Protein AF-A0A835DCR0-F1 (afdb_monomer_lite)

Organism: Tetracentron sinense (NCBI:txid13715)

Foldseek 3Di:
DPDLLVPQLDAEDADDDAAPDVVVLVVCLVRVLSNQNYAEYHYAYDDDDPHDARPQAQCLSNQNHQYYHYAAAHPADDALNSDHLNHAEYAFHNNQHDLPPPDDPPPDPDSDPRVQVRQQPNPRHAYYHQEANRYAEQEAEQDASGNQRHAEYHYYNRQRHQYYEYDANSHQRHAEYADYQHQNHQEDYPNVVNRPNHNAYHDDCPRYVNHVVVVVVVDDDPCPVRPDDCPQWDFDADPVRDTDTDRNPDDD

Structure (mmCIF, N/CA/C/O backbone):
data_AF-A0A835DCR0-F1
#
_entry.id   AF-A0A835DCR0-F1
#
loop_
_atom_site.group_PDB
_atom_site.id
_atom_site.type_symbol
_atom_site.label_atom_id
_atom_site.label_alt_id
_atom_site.label_comp_id
_atom_site.label_asym_id
_atom_site.label_entity_id
_atom_site.label_seq_id
_atom_site.pdbx_PDB_ins_code
_atom_site.Cartn_x
_atom_site.Cartn_y
_atom_site.Cartn_z
_atom_site.occupancy
_atom_site.B_iso_or_equiv
_atom_site.auth_seq_id
_atom_site.auth_comp_id
_atom_site.auth_asym_id
_atom_site.auth_atom_id
_atom_site.pdbx_PDB_model_num
ATOM 1 N N . MET A 1 1 ? 21.168 -9.286 -20.996 1.00 48.00 1 MET A N 1
ATOM 2 C CA . MET A 1 1 ? 19.763 -9.218 -21.449 1.00 48.00 1 MET A CA 1
ATOM 3 C C . MET A 1 1 ? 19.643 -8.147 -22.523 1.00 48.00 1 MET A C 1
ATOM 5 O O . MET A 1 1 ? 19.718 -6.977 -22.189 1.00 48.00 1 MET A O 1
ATOM 9 N N . GLY A 1 2 ? 19.543 -8.516 -23.800 1.00 49.03 2 GLY A N 1
ATOM 10 C CA . GLY A 1 2 ? 19.281 -7.574 -24.896 1.00 49.03 2 GLY A CA 1
ATOM 11 C C . GLY A 1 2 ? 18.108 -8.108 -25.707 1.00 49.03 2 GLY A C 1
ATOM 12 O O . GLY A 1 2 ? 18.203 -9.222 -26.216 1.00 49.03 2 GLY A O 1
ATOM 13 N N . GLY A 1 3 ? 16.990 -7.382 -25.754 1.00 63.06 3 GLY A N 1
ATOM 14 C CA . GLY A 1 3 ? 15.774 -7.834 -26.439 1.00 63.06 3 GLY A CA 1
ATOM 15 C C . GLY A 1 3 ? 14.457 -7.458 -25.757 1.00 63.06 3 GLY A C 1
ATOM 16 O O . GLY A 1 3 ? 13.445 -7.396 -26.445 1.00 63.06 3 GLY A O 1
ATOM 17 N N . LEU A 1 4 ? 14.449 -7.158 -24.449 1.00 65.44 4 LEU A N 1
ATOM 18 C CA . LEU A 1 4 ? 13.242 -6.673 -23.754 1.00 65.44 4 LEU A CA 1
ATOM 19 C C . LEU A 1 4 ? 12.739 -5.354 -24.356 1.00 65.44 4 LEU A C 1
ATOM 21 O O . LEU A 1 4 ? 11.542 -5.142 -24.490 1.00 65.44 4 LEU A O 1
ATOM 25 N N . ASP A 1 5 ? 13.658 -4.512 -24.815 1.00 67.75 5 ASP A N 1
ATOM 26 C CA . ASP A 1 5 ? 13.390 -3.245 -25.489 1.00 67.75 5 ASP A CA 1
ATOM 27 C C . ASP A 1 5 ? 12.695 -3.378 -26.855 1.00 67.75 5 ASP A C 1
ATOM 29 O O . ASP A 1 5 ? 12.237 -2.379 -27.408 1.00 67.75 5 ASP A O 1
ATOM 33 N N . LYS A 1 6 ? 12.597 -4.597 -27.396 1.00 71.00 6 LYS A N 1
ATOM 34 C CA . LYS A 1 6 ? 11.888 -4.888 -28.650 1.00 71.00 6 LYS A CA 1
ATOM 35 C C . LYS A 1 6 ? 10.446 -5.350 -28.424 1.00 71.00 6 LYS A C 1
ATOM 37 O O . LYS A 1 6 ? 9.692 -5.452 -29.385 1.00 71.00 6 LYS A O 1
ATOM 42 N N . LEU A 1 7 ? 10.054 -5.621 -27.178 1.00 75.94 7 LEU A N 1
ATOM 43 C CA . LEU A 1 7 ? 8.739 -6.160 -26.818 1.00 75.94 7 LEU A CA 1
ATOM 44 C C . LEU A 1 7 ? 7.774 -5.035 -26.406 1.00 75.94 7 LEU A C 1
ATOM 46 O O . LEU A 1 7 ? 7.235 -5.033 -25.305 1.00 75.94 7 LEU A O 1
ATOM 50 N N . MET A 1 8 ? 7.559 -4.056 -27.286 1.00 75.56 8 MET A N 1
ATOM 51 C CA . MET A 1 8 ? 6.784 -2.839 -26.973 1.00 75.56 8 MET A CA 1
ATOM 52 C C . MET A 1 8 ? 5.292 -3.102 -26.695 1.00 75.56 8 MET A C 1
ATOM 54 O O . MET A 1 8 ? 4.644 -2.318 -26.001 1.00 75.56 8 MET A O 1
ATOM 58 N N . ASP A 1 9 ? 4.760 -4.225 -27.184 1.00 82.56 9 ASP A N 1
ATOM 59 C CA . ASP A 1 9 ? 3.379 -4.672 -26.950 1.00 82.56 9 ASP A CA 1
ATOM 60 C C . ASP A 1 9 ? 3.228 -5.535 -25.686 1.00 82.56 9 ASP A C 1
ATOM 62 O O . ASP A 1 9 ? 2.141 -6.049 -25.401 1.00 82.56 9 ASP A O 1
ATOM 66 N N . LEU A 1 10 ? 4.308 -5.727 -24.921 1.00 85.25 10 LEU A N 1
ATOM 67 C CA . LEU A 1 10 ? 4.284 -6.544 -23.716 1.00 85.25 10 LEU A CA 1
ATOM 68 C C . LEU A 1 10 ? 3.374 -5.906 -22.662 1.00 85.25 10 LEU A C 1
ATOM 70 O O . LEU A 1 10 ? 3.604 -4.789 -22.204 1.00 85.25 10 LEU A O 1
ATOM 74 N N . ARG A 1 11 ? 2.342 -6.649 -22.255 1.00 87.44 11 ARG A N 1
ATOM 75 C CA . ARG A 1 11 ? 1.361 -6.208 -21.250 1.00 87.44 11 ARG A CA 1
ATOM 76 C C . ARG A 1 11 ? 1.672 -6.713 -19.853 1.00 87.44 11 ARG A C 1
ATOM 78 O O . ARG A 1 11 ? 1.258 -6.100 -18.877 1.00 87.44 11 ARG A O 1
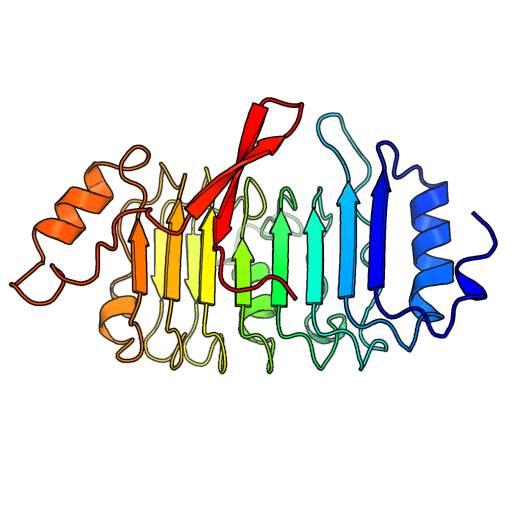ATOM 85 N N . GLN A 1 12 ? 2.378 -7.829 -19.741 1.00 87.44 12 GLN A N 1
ATOM 86 C CA . GLN A 1 12 ? 2.687 -8.442 -18.459 1.00 87.44 12 GLN A CA 1
ATOM 87 C C . GLN A 1 12 ? 4.155 -8.831 -18.437 1.00 87.44 12 GLN A C 1
ATOM 89 O O . GLN A 1 12 ? 4.644 -9.470 -19.367 1.00 87.44 12 GLN A O 1
ATOM 94 N N . LEU A 1 13 ? 4.843 -8.430 -17.377 1.00 84.75 13 LEU A N 1
ATOM 95 C CA . LEU A 1 13 ? 6.245 -8.742 -17.158 1.00 84.75 13 LEU A CA 1
ATOM 96 C C . LEU A 1 13 ? 6.403 -9.216 -15.716 1.00 84.75 13 LEU A C 1
ATOM 98 O O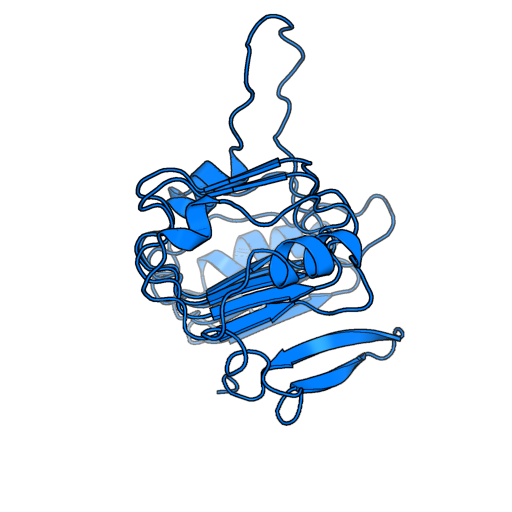 . LEU A 1 13 ? 6.115 -8.461 -14.789 1.00 84.75 13 LEU A O 1
ATOM 102 N N . SER A 1 14 ? 6.845 -10.460 -15.548 1.00 83.25 14 SER A N 1
ATOM 103 C CA . SER A 1 14 ? 7.367 -10.968 -14.280 1.00 83.25 14 SER A CA 1
ATOM 104 C C . SER A 1 14 ? 8.866 -11.138 -14.434 1.00 83.25 14 SER A C 1
ATOM 106 O O . SER A 1 14 ? 9.321 -11.742 -15.410 1.00 83.25 14 SER A O 1
ATOM 108 N N . ILE A 1 15 ? 9.627 -10.559 -13.515 1.00 76.50 15 ILE A N 1
ATOM 109 C CA . ILE A 1 15 ? 11.067 -10.761 -13.430 1.00 76.50 15 ILE A CA 1
ATOM 110 C C . ILE A 1 15 ? 11.345 -11.362 -12.065 1.00 76.50 15 ILE A C 1
ATOM 112 O O . ILE A 1 15 ? 11.311 -10.678 -11.044 1.00 76.50 15 ILE A O 1
ATOM 116 N N . GLU A 1 16 ? 11.623 -12.657 -12.107 1.00 70.31 16 GLU A N 1
ATOM 117 C CA . GLU A 1 16 ? 12.038 -13.482 -10.984 1.00 70.31 16 GLU A CA 1
ATOM 118 C C . GLU A 1 16 ? 13.532 -13.759 -11.163 1.00 70.31 16 GLU A C 1
ATOM 120 O O . GLU A 1 16 ? 13.967 -14.211 -12.227 1.00 70.31 16 GLU A O 1
ATOM 125 N N . GLY A 1 17 ? 14.352 -13.434 -10.166 1.00 58.34 17 GLY A N 1
ATOM 126 C CA . GLY A 1 17 ? 15.795 -13.588 -10.310 1.00 58.34 17 GLY A CA 1
ATOM 127 C C . GLY A 1 17 ? 16.535 -13.664 -8.985 1.00 58.34 17 GLY A C 1
ATOM 128 O O . GLY A 1 17 ? 16.421 -12.783 -8.137 1.00 58.34 17 GLY A O 1
ATOM 129 N N . SER A 1 18 ? 17.358 -14.704 -8.848 1.00 51.00 18 SER A N 1
ATOM 130 C CA . SER A 1 18 ? 18.241 -14.950 -7.700 1.00 51.00 18 SER A CA 1
ATOM 131 C C . SER A 1 18 ? 19.387 -13.943 -7.579 1.00 51.00 18 SER A C 1
ATOM 133 O O . SER A 1 18 ? 19.979 -13.805 -6.514 1.00 51.00 18 SER A O 1
ATOM 135 N N . GLU A 1 19 ? 19.708 -13.234 -8.662 1.00 49.88 19 GLU A N 1
ATOM 136 C CA . GLU A 1 19 ? 20.765 -12.233 -8.708 1.00 49.88 19 GLU A CA 1
ATOM 137 C C . GLU A 1 19 ? 20.274 -11.015 -9.488 1.00 49.88 19 GLU A C 1
ATOM 139 O O . GLU A 1 19 ? 20.445 -10.923 -10.706 1.00 49.88 19 GLU A O 1
ATOM 144 N N . VAL A 1 20 ? 19.729 -10.018 -8.787 1.00 51.66 20 VAL A N 1
ATOM 145 C CA . VAL A 1 20 ? 19.740 -8.646 -9.308 1.00 51.66 20 VAL A CA 1
ATOM 146 C C . VAL A 1 20 ? 21.189 -8.157 -9.226 1.00 51.66 20 VAL A C 1
ATOM 148 O O . VAL A 1 20 ? 21.550 -7.322 -8.399 1.00 51.66 20 VAL A O 1
ATOM 151 N N . SER A 1 21 ? 22.069 -8.737 -10.048 1.00 54.00 21 SER A N 1
ATOM 152 C CA . SER A 1 21 ? 23.412 -8.199 -10.224 1.00 54.00 21 SER A CA 1
ATOM 153 C C . SER A 1 21 ? 23.282 -6.761 -10.734 1.00 54.00 21 SER A C 1
ATOM 155 O O . SER A 1 21 ? 22.264 -6.384 -11.322 1.00 54.00 21 SER A O 1
ATOM 157 N N . THR A 1 22 ? 24.302 -5.929 -10.536 1.00 53.81 22 THR A N 1
ATOM 158 C CA . THR A 1 22 ? 24.333 -4.549 -11.055 1.00 53.81 22 THR A CA 1
ATOM 159 C C . THR A 1 22 ? 23.938 -4.477 -12.542 1.00 53.81 22 THR A C 1
ATOM 161 O O . THR A 1 22 ? 23.284 -3.533 -12.973 1.00 53.81 22 THR A O 1
ATOM 164 N N . ILE A 1 23 ? 24.211 -5.544 -13.301 1.00 54.44 23 ILE A N 1
ATOM 165 C CA . ILE A 1 23 ? 23.842 -5.702 -14.713 1.00 54.44 23 ILE A CA 1
ATOM 166 C C . ILE A 1 23 ? 22.318 -5.782 -14.907 1.00 54.44 23 ILE A C 1
ATOM 168 O O . ILE A 1 23 ? 21.790 -5.201 -15.854 1.00 54.44 23 ILE A O 1
ATOM 172 N N . TYR A 1 24 ? 21.587 -6.470 -14.026 1.00 62.06 24 TYR A N 1
ATOM 173 C CA . TYR A 1 24 ? 20.122 -6.505 -14.066 1.00 62.06 24 TYR A CA 1
ATOM 174 C C . TYR A 1 24 ? 19.518 -5.156 -13.700 1.00 62.06 24 TYR A C 1
ATOM 176 O O . TYR A 1 24 ? 18.552 -4.745 -14.337 1.00 62.06 24 TYR A O 1
ATOM 184 N N . LYS A 1 25 ? 20.107 -4.438 -12.736 1.00 68.06 25 LYS A N 1
ATOM 185 C CA . LYS A 1 25 ? 19.664 -3.082 -12.387 1.00 68.06 25 LYS A CA 1
ATOM 186 C C . LYS A 1 25 ? 19.711 -2.145 -13.586 1.00 68.06 25 LYS A C 1
ATOM 188 O O . LYS A 1 25 ? 18.723 -1.488 -13.900 1.00 68.06 25 LYS A O 1
ATOM 193 N N . GLU A 1 26 ? 20.847 -2.124 -14.273 1.00 68.00 26 GLU A N 1
ATOM 194 C CA . GLU A 1 26 ? 21.043 -1.304 -15.466 1.00 68.00 26 GLU A CA 1
ATOM 195 C C . GLU A 1 26 ? 20.155 -1.774 -16.622 1.00 68.00 26 GLU A C 1
ATOM 197 O O . GLU A 1 26 ? 19.539 -0.958 -17.306 1.00 68.00 26 GLU A O 1
ATOM 202 N N . ALA A 1 27 ? 20.025 -3.087 -16.830 1.00 68.88 27 ALA A N 1
ATOM 203 C CA . ALA A 1 27 ? 19.158 -3.629 -17.873 1.00 68.88 27 ALA A CA 1
ATOM 204 C C . ALA A 1 27 ? 17.679 -3.276 -17.642 1.00 68.88 27 ALA A C 1
ATOM 206 O O . ALA A 1 27 ? 16.992 -2.905 -18.596 1.00 68.88 27 ALA A O 1
ATOM 207 N N . LEU A 1 28 ? 17.203 -3.347 -16.394 1.00 73.62 28 LEU A N 1
ATOM 208 C CA . LEU A 1 28 ? 15.861 -2.927 -15.987 1.00 73.62 28 LEU A CA 1
ATOM 209 C C . LEU A 1 28 ? 15.671 -1.427 -16.209 1.00 73.62 28 LEU A C 1
ATOM 211 O O . LEU A 1 28 ? 14.726 -1.037 -16.893 1.00 73.62 28 LEU A O 1
ATOM 215 N N . ALA A 1 29 ? 16.599 -0.604 -15.715 1.00 74.44 29 ALA A N 1
ATOM 216 C CA . ALA A 1 29 ? 16.566 0.847 -15.885 1.00 74.44 29 ALA A CA 1
ATOM 217 C C . ALA A 1 29 ? 16.539 1.275 -17.359 1.00 74.44 29 ALA A C 1
ATOM 219 O O . ALA A 1 29 ? 15.838 2.219 -17.714 1.00 74.44 29 ALA A O 1
ATOM 220 N N . ASN A 1 30 ? 17.233 0.542 -18.231 1.00 75.62 30 ASN A N 1
ATOM 221 C CA . ASN A 1 30 ? 17.302 0.846 -19.659 1.00 75.62 30 ASN A CA 1
ATOM 222 C C . ASN A 1 30 ? 16.129 0.280 -20.479 1.00 75.62 30 ASN A C 1
ATOM 224 O O . ASN A 1 30 ? 15.812 0.815 -21.547 1.00 75.62 30 ASN A O 1
ATOM 228 N N . SER A 1 31 ? 15.510 -0.815 -20.028 1.00 76.69 31 SER A N 1
ATOM 229 C CA . SER A 1 31 ? 14.466 -1.517 -20.793 1.00 76.69 31 SER A CA 1
ATOM 230 C C . SER A 1 31 ? 13.056 -1.129 -20.358 1.00 76.69 31 SER A C 1
ATOM 232 O O . SER A 1 31 ? 12.198 -0.948 -21.219 1.00 76.69 31 SER A O 1
ATOM 234 N N . LEU A 1 32 ? 12.811 -0.957 -19.052 1.00 79.19 32 LEU A N 1
ATOM 235 C CA . LEU A 1 32 ? 11.483 -0.640 -18.512 1.00 79.19 32 LEU A CA 1
ATOM 236 C C . LEU A 1 32 ? 10.866 0.631 -19.118 1.00 79.19 32 LEU A C 1
ATOM 238 O O . LEU A 1 32 ? 9.695 0.561 -19.494 1.00 79.19 32 LEU A O 1
ATOM 242 N N . PRO A 1 33 ? 11.596 1.753 -19.308 1.00 80.25 33 PRO A N 1
ATOM 243 C CA . PRO A 1 33 ? 11.012 2.967 -19.888 1.00 80.25 33 PRO A CA 1
ATOM 244 C C . PRO A 1 33 ? 10.483 2.795 -21.319 1.00 80.25 33 PRO A C 1
ATOM 246 O O . PRO A 1 33 ? 9.697 3.612 -21.782 1.00 80.25 33 PRO A O 1
ATOM 249 N N . LYS A 1 34 ? 10.906 1.744 -22.033 1.00 82.12 34 LYS A N 1
ATOM 250 C CA . LYS A 1 34 ? 10.490 1.468 -23.418 1.00 82.12 34 LYS A CA 1
ATOM 251 C C . LYS A 1 34 ? 9.226 0.601 -23.502 1.00 82.12 34 LYS A C 1
ATOM 253 O O . LYS A 1 34 ? 8.677 0.420 -24.586 1.00 82.12 34 LYS A O 1
ATOM 258 N N . LEU A 1 35 ? 8.768 0.042 -22.380 1.00 82.88 35 LEU A N 1
ATOM 259 C CA . LEU A 1 35 ? 7.622 -0.868 -22.310 1.00 82.88 35 LEU A CA 1
ATOM 260 C C . LEU A 1 35 ? 6.317 -0.106 -22.039 1.00 82.88 35 LEU A C 1
ATOM 262 O O . LEU A 1 35 ? 5.704 -0.250 -20.985 1.00 82.88 35 LEU A O 1
ATOM 266 N N . TYR A 1 36 ? 5.883 0.720 -22.991 1.00 82.81 36 TYR A N 1
ATOM 267 C CA . TYR A 1 36 ? 4.730 1.619 -22.813 1.00 82.81 36 TYR A CA 1
ATOM 268 C C . TYR A 1 36 ? 3.389 0.894 -22.612 1.00 82.81 36 TYR A C 1
ATOM 270 O O . TYR A 1 36 ? 2.508 1.407 -21.925 1.00 82.81 36 TYR A O 1
ATOM 278 N N . SER A 1 37 ? 3.235 -0.303 -23.186 1.00 86.25 37 SER A N 1
ATOM 279 C CA . SER A 1 37 ? 1.990 -1.087 -23.137 1.00 86.25 37 SER A CA 1
ATOM 280 C C . SER A 1 37 ? 1.826 -1.911 -21.858 1.00 86.25 37 SER A C 1
ATOM 282 O O . SER A 1 37 ? 0.854 -2.663 -21.739 1.00 86.25 37 SER A O 1
ATOM 284 N N . LEU A 1 38 ? 2.767 -1.806 -20.915 1.00 88.56 38 LEU A N 1
ATOM 285 C CA . LEU A 1 38 ? 2.794 -2.649 -19.730 1.00 88.56 38 LEU A CA 1
ATOM 286 C C . LEU A 1 38 ? 1.598 -2.357 -18.820 1.00 88.56 38 LEU A C 1
ATOM 288 O O . LEU A 1 38 ? 1.313 -1.212 -18.484 1.00 88.56 38 LEU A O 1
ATOM 292 N N . GLN A 1 39 ? 0.906 -3.417 -18.421 1.00 91.12 39 GLN A N 1
ATOM 293 C CA . GLN A 1 39 ? -0.309 -3.391 -17.611 1.00 91.12 39 GLN A CA 1
ATOM 294 C C . GLN A 1 39 ? -0.103 -3.999 -16.223 1.00 91.12 39 GLN A C 1
ATOM 296 O O . GLN A 1 39 ? -0.704 -3.540 -15.248 1.00 91.12 39 GLN A O 1
ATOM 301 N N . SER A 1 40 ? 0.768 -5.007 -16.133 1.00 89.38 40 SER A N 1
ATOM 302 C CA . SER A 1 40 ? 1.161 -5.664 -14.890 1.00 89.38 40 SER A CA 1
ATOM 303 C C . SER A 1 40 ? 2.671 -5.870 -14.848 1.00 89.38 40 SER A C 1
ATOM 305 O O . SER A 1 40 ? 3.246 -6.437 -15.779 1.00 89.38 40 SER A O 1
ATOM 307 N N . LEU A 1 41 ? 3.289 -5.464 -13.742 1.00 86.44 41 LEU A N 1
ATOM 308 C CA . LEU A 1 41 ? 4.712 -5.647 -13.474 1.00 86.44 41 LEU A CA 1
ATOM 309 C C . LEU A 1 41 ? 4.903 -6.365 -12.137 1.00 86.44 41 LEU A C 1
ATOM 311 O O . LEU A 1 41 ? 4.364 -5.920 -11.123 1.00 86.44 41 LEU A O 1
ATOM 315 N N . SER A 1 42 ? 5.677 -7.447 -12.147 1.00 84.69 42 SER A N 1
ATOM 316 C CA . SER A 1 42 ? 6.169 -8.136 -10.954 1.00 84.69 42 SER A CA 1
ATOM 317 C C . SER A 1 42 ? 7.691 -8.108 -10.951 1.00 84.69 42 SER A C 1
ATOM 319 O O . SER A 1 42 ? 8.313 -8.525 -11.931 1.00 84.69 42 SER A O 1
ATOM 321 N N . LEU A 1 43 ? 8.280 -7.584 -9.880 1.00 80.94 43 LEU A N 1
ATOM 322 C CA . LEU A 1 43 ? 9.722 -7.574 -9.655 1.00 80.94 43 LEU A CA 1
ATOM 323 C C . LEU A 1 43 ? 10.014 -8.298 -8.343 1.00 80.94 43 LEU A C 1
ATOM 325 O O . LEU A 1 43 ? 9.589 -7.835 -7.285 1.00 80.94 43 LEU A O 1
ATOM 329 N N . GLU A 1 44 ? 10.749 -9.403 -8.417 1.00 75.50 44 GLU A N 1
ATOM 330 C CA . GLU A 1 44 ? 11.133 -10.212 -7.261 1.00 75.50 44 GLU A CA 1
ATOM 331 C C . GLU A 1 44 ? 12.654 -10.227 -7.077 1.00 75.50 44 GLU A C 1
ATOM 333 O O . GLU A 1 44 ? 13.403 -10.621 -7.972 1.00 75.50 44 GLU A O 1
ATOM 338 N N . GLY A 1 45 ? 13.111 -9.796 -5.900 1.00 68.81 45 GLY A N 1
ATOM 339 C CA . GLY A 1 45 ? 14.493 -9.857 -5.433 1.00 68.81 45 GLY A CA 1
ATOM 340 C C . GLY A 1 45 ? 14.597 -10.628 -4.113 1.00 68.81 45 GLY A C 1
ATOM 341 O O . GLY A 1 45 ? 13.754 -10.484 -3.230 1.00 68.81 45 GLY A O 1
ATOM 342 N N . PHE A 1 46 ? 15.635 -11.457 -3.970 1.00 61.34 46 PHE A N 1
ATOM 343 C CA . PHE A 1 46 ? 15.789 -12.394 -2.846 1.00 61.34 46 PHE A CA 1
ATOM 344 C C . PHE A 1 46 ? 16.614 -11.828 -1.657 1.00 61.34 46 PHE A C 1
ATOM 346 O O . PHE A 1 46 ? 17.532 -11.031 -1.855 1.00 61.34 46 PHE A O 1
ATOM 353 N N . LEU A 1 47 ? 16.320 -12.284 -0.424 1.00 53.59 47 LEU A N 1
ATOM 354 C CA . LEU A 1 47 ? 17.070 -12.099 0.849 1.00 53.59 47 LEU A CA 1
ATOM 355 C C . LEU A 1 47 ? 17.514 -13.486 1.391 1.00 53.59 47 LEU A C 1
ATOM 357 O O . LEU A 1 47 ? 16.763 -14.426 1.158 1.00 53.59 47 LEU A O 1
ATOM 361 N N . PRO A 1 48 ? 18.615 -13.668 2.175 1.00 50.72 48 PRO A N 1
ATOM 362 C CA . PRO A 1 48 ? 19.366 -12.657 2.923 1.00 50.72 48 PRO A CA 1
ATOM 363 C C . PRO A 1 48 ? 20.904 -12.753 2.773 1.00 50.72 48 PRO A C 1
ATOM 365 O O . PRO A 1 48 ? 21.545 -13.708 3.192 1.00 50.72 48 PRO A O 1
ATOM 368 N N . THR A 1 49 ? 21.515 -11.698 2.258 1.00 44.59 49 THR A N 1
ATOM 369 C CA . THR A 1 49 ? 22.904 -11.220 2.491 1.00 44.59 49 THR A CA 1
ATOM 370 C C . THR A 1 49 ? 22.867 -9.709 2.185 1.00 44.59 49 THR A C 1
ATOM 372 O O . THR A 1 49 ? 21.759 -9.253 1.901 1.00 44.59 49 THR A O 1
ATOM 375 N N . PRO A 1 50 ? 23.919 -8.864 2.295 1.00 49.78 50 PRO A N 1
ATOM 376 C CA . PRO A 1 50 ? 23.803 -7.453 1.892 1.00 49.78 50 PRO A CA 1
ATOM 377 C C . PRO A 1 50 ? 23.563 -7.364 0.375 1.00 49.78 50 PRO A C 1
ATOM 379 O O . PRO A 1 50 ? 24.478 -7.172 -0.421 1.00 49.78 50 PRO A O 1
ATOM 382 N N . ALA A 1 51 ? 22.316 -7.607 -0.014 1.00 51.91 51 ALA A N 1
ATOM 383 C CA . ALA A 1 51 ? 21.842 -7.697 -1.368 1.00 51.91 51 ALA A CA 1
ATOM 384 C C . ALA A 1 51 ? 21.550 -6.277 -1.840 1.00 51.91 51 ALA A C 1
ATOM 386 O O . ALA A 1 51 ? 21.065 -5.439 -1.071 1.00 51.91 51 ALA A O 1
ATOM 387 N N . PRO A 1 52 ? 21.871 -5.973 -3.097 1.00 52.94 52 PRO A N 1
ATOM 388 C CA . PRO A 1 52 ? 21.647 -4.651 -3.626 1.00 52.94 52 PRO A CA 1
ATOM 389 C C . PRO A 1 52 ? 20.131 -4.406 -3.721 1.00 52.94 52 PRO A C 1
ATOM 391 O O . PRO A 1 52 ? 19.383 -5.240 -4.222 1.00 52.94 52 PRO A O 1
ATOM 394 N N . SER A 1 53 ? 19.693 -3.247 -3.235 1.00 61.19 53 SER A N 1
ATOM 395 C CA . SER A 1 53 ? 18.300 -2.773 -3.267 1.00 61.19 53 SER A CA 1
ATOM 396 C C . SER A 1 53 ? 17.649 -2.900 -4.651 1.00 61.19 53 SER A C 1
ATOM 398 O O . SER A 1 53 ? 18.348 -2.813 -5.659 1.00 61.19 53 SER A O 1
ATOM 400 N N . LEU A 1 54 ? 16.328 -3.034 -4.773 1.00 61.28 54 LEU A N 1
ATOM 401 C CA . LEU A 1 54 ? 15.704 -2.885 -6.092 1.00 61.28 54 LEU A CA 1
ATOM 402 C C . LEU A 1 54 ? 15.888 -1.430 -6.564 1.00 61.28 54 LEU A C 1
ATOM 404 O O . LEU A 1 54 ? 15.514 -0.504 -5.837 1.00 61.28 54 LEU A O 1
ATOM 408 N N . PRO A 1 55 ? 16.454 -1.199 -7.764 1.00 58.97 55 PRO A N 1
ATOM 409 C CA . PRO A 1 55 ? 16.533 0.137 -8.326 1.00 58.97 55 PRO A CA 1
ATOM 410 C C . PRO A 1 55 ? 15.125 0.526 -8.746 1.00 58.97 55 PRO A C 1
ATOM 412 O O . PRO A 1 55 ? 14.600 0.006 -9.734 1.00 58.97 55 PRO A O 1
ATOM 415 N N . LEU A 1 56 ? 14.486 1.418 -7.994 1.00 62.47 56 LEU A N 1
ATOM 416 C CA . LEU A 1 56 ? 13.200 1.906 -8.443 1.00 62.47 56 LEU A CA 1
ATOM 417 C C . LEU A 1 56 ? 13.393 2.994 -9.496 1.00 62.47 56 LEU A C 1
ATOM 419 O O . LEU A 1 56 ? 13.854 4.098 -9.220 1.00 62.47 56 LEU A O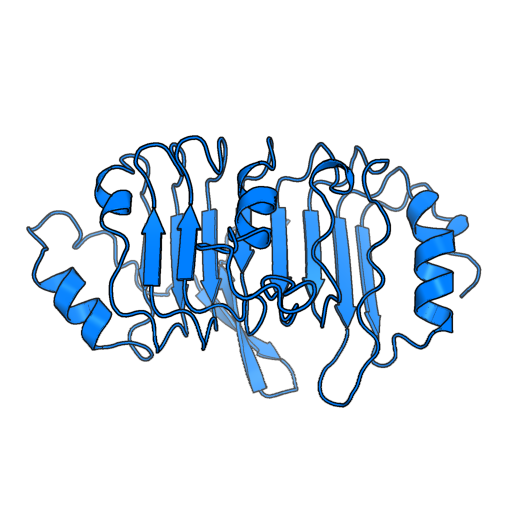 1
ATOM 423 N N . VAL A 1 57 ? 13.070 2.628 -10.731 1.00 67.38 57 VAL A N 1
ATOM 424 C CA . VAL A 1 57 ? 12.951 3.531 -11.873 1.00 67.38 57 VAL A CA 1
ATOM 425 C C . VAL A 1 57 ? 11.615 4.268 -11.744 1.00 67.38 57 VAL A C 1
ATOM 427 O O . VAL A 1 57 ? 10.649 3.704 -11.236 1.00 67.38 57 VAL A O 1
ATOM 430 N N . SER A 1 58 ? 11.537 5.515 -12.211 1.00 78.12 58 SER A N 1
ATOM 431 C CA . SER A 1 58 ? 10.252 6.218 -12.314 1.00 78.12 58 SER A CA 1
ATOM 432 C C . SER A 1 58 ? 9.321 5.465 -13.276 1.00 78.12 58 SER A C 1
ATOM 434 O O . SER A 1 58 ? 9.693 5.203 -14.422 1.00 78.12 58 SER A O 1
ATOM 436 N N . PHE A 1 59 ? 8.113 5.130 -12.821 1.00 81.31 59 PHE A N 1
ATOM 437 C CA . PHE A 1 59 ? 7.065 4.461 -13.605 1.00 81.31 59 PHE A CA 1
ATOM 438 C C . PHE A 1 59 ? 5.977 5.427 -14.097 1.00 81.31 59 PHE A C 1
ATOM 440 O O . PHE A 1 59 ? 4.925 5.012 -14.585 1.00 81.31 59 PHE A O 1
ATOM 447 N N . SER A 1 60 ? 6.223 6.730 -13.974 1.00 83.06 60 SER A N 1
ATOM 448 C CA . SER A 1 60 ? 5.295 7.805 -14.341 1.00 83.06 60 SER A CA 1
ATOM 449 C C . SER A 1 60 ? 4.799 7.730 -15.791 1.00 83.06 60 SER A C 1
ATOM 451 O O . SER A 1 60 ? 3.676 8.130 -16.096 1.00 83.06 60 SER A O 1
ATOM 453 N N . GLN A 1 61 ? 5.619 7.178 -16.690 1.00 83.25 61 GLN A N 1
ATOM 454 C CA . GLN A 1 61 ? 5.316 7.039 -18.117 1.00 83.25 61 GLN A CA 1
ATOM 455 C C . GLN A 1 61 ? 4.435 5.821 -18.436 1.00 83.25 61 GLN A C 1
ATOM 457 O O . GLN A 1 61 ? 3.844 5.753 -19.516 1.00 83.25 61 GLN A O 1
ATOM 462 N N . HIS A 1 62 ? 4.309 4.863 -17.514 1.00 86.88 62 HIS A N 1
ATOM 463 C CA . HIS A 1 62 ? 3.557 3.625 -17.717 1.00 86.88 62 HIS A CA 1
ATOM 464 C C . HIS A 1 62 ? 2.063 3.838 -17.461 1.00 86.88 62 HIS A C 1
ATOM 466 O O . HIS A 1 62 ? 1.482 3.307 -16.517 1.00 86.88 62 HIS A O 1
ATOM 472 N N . ILE A 1 63 ? 1.411 4.617 -18.325 1.00 89.00 63 ILE A N 1
ATOM 473 C CA . ILE A 1 63 ? -0.003 4.999 -18.168 1.00 89.00 63 ILE A CA 1
ATOM 474 C C . ILE A 1 63 ? -0.976 3.810 -18.178 1.00 89.00 63 ILE A C 1
ATOM 476 O O . ILE A 1 63 ? -2.101 3.937 -17.698 1.00 89.00 63 ILE A O 1
ATOM 480 N N . HIS A 1 64 ? -0.573 2.663 -18.725 1.00 90.62 64 HIS A N 1
ATOM 481 C CA . HIS A 1 64 ? -1.388 1.449 -18.766 1.00 90.62 64 HIS A CA 1
ATOM 482 C C . HIS A 1 64 ? -1.157 0.520 -17.569 1.00 90.62 64 HIS A C 1
ATOM 484 O O . HIS A 1 64 ? -1.936 -0.418 -17.381 1.00 90.62 64 HIS A O 1
ATOM 490 N N . LEU A 1 65 ? -0.132 0.788 -16.754 1.00 90.56 65 LEU A N 1
ATOM 491 C CA . LEU A 1 65 ? 0.271 -0.060 -15.641 1.00 90.56 65 LEU A CA 1
ATOM 492 C C . LEU A 1 65 ? -0.685 0.147 -14.469 1.00 90.56 65 LEU A C 1
ATOM 494 O O . LEU A 1 65 ? -0.667 1.178 -13.798 1.00 90.56 65 LEU A O 1
ATOM 498 N N . TYR A 1 66 ? -1.534 -0.852 -14.233 1.00 92.06 66 TYR A N 1
ATOM 499 C CA . TYR A 1 66 ? -2.525 -0.827 -13.159 1.00 92.06 66 TYR A CA 1
ATOM 500 C C . TYR A 1 66 ? -2.162 -1.755 -11.998 1.00 92.06 66 TYR A C 1
ATOM 502 O O . TYR A 1 66 ? -2.735 -1.603 -10.915 1.00 92.06 66 TYR A O 1
ATOM 510 N N . ARG A 1 67 ? -1.227 -2.695 -12.202 1.00 90.56 67 ARG A N 1
ATOM 511 C CA . ARG A 1 67 ? -0.752 -3.640 -11.184 1.00 90.56 67 ARG A CA 1
ATOM 512 C C . ARG A 1 67 ? 0.767 -3.590 -11.047 1.00 90.56 67 ARG A C 1
ATOM 514 O O . ARG A 1 67 ? 1.482 -3.841 -12.014 1.00 90.56 67 ARG A O 1
ATOM 521 N N . LEU A 1 68 ? 1.237 -3.342 -9.829 1.00 89.06 68 LEU A N 1
ATOM 522 C CA . LEU A 1 68 ? 2.651 -3.346 -9.476 1.00 89.06 68 LEU A CA 1
ATOM 523 C C . LEU A 1 68 ? 2.880 -4.248 -8.264 1.00 89.06 68 LEU A C 1
ATOM 525 O O . LEU A 1 68 ? 2.269 -4.055 -7.212 1.00 89.06 68 LEU A O 1
ATOM 529 N N . TYR A 1 69 ? 3.757 -5.227 -8.423 1.00 87.31 69 TYR A N 1
ATOM 530 C CA . TYR A 1 69 ? 4.232 -6.092 -7.356 1.00 87.31 69 TYR A CA 1
ATOM 531 C C . TYR A 1 69 ? 5.743 -5.908 -7.211 1.00 87.31 69 TYR A C 1
ATOM 533 O O . TYR A 1 69 ? 6.479 -6.029 -8.191 1.00 87.31 69 TYR A O 1
ATOM 541 N N . LEU A 1 70 ? 6.187 -5.592 -5.998 1.00 84.75 70 LEU A N 1
ATOM 542 C CA . LEU A 1 70 ? 7.591 -5.415 -5.645 1.00 84.75 70 LEU A CA 1
ATOM 543 C C . LEU A 1 70 ? 7.905 -6.312 -4.451 1.00 84.75 70 LEU A C 1
ATOM 545 O O . LEU A 1 70 ? 7.340 -6.126 -3.372 1.00 84.75 70 LEU A O 1
ATOM 549 N N . SER A 1 71 ? 8.821 -7.255 -4.636 1.00 82.50 71 SER A N 1
ATOM 550 C CA . SER A 1 71 ? 9.350 -8.097 -3.571 1.00 82.50 71 SER A CA 1
ATOM 551 C C . SER A 1 71 ? 10.859 -7.936 -3.465 1.00 82.50 71 SER A C 1
ATOM 553 O O . SER A 1 71 ? 11.551 -8.059 -4.470 1.00 82.50 71 SER A O 1
ATOM 555 N N . GLY A 1 72 ? 11.373 -7.649 -2.271 1.00 77.38 72 GLY A N 1
ATOM 556 C CA . GLY A 1 72 ? 12.802 -7.439 -2.006 1.00 77.38 72 GLY A CA 1
ATOM 557 C C . GLY A 1 72 ? 13.135 -6.011 -1.565 1.00 77.38 72 GLY A C 1
ATOM 558 O O . GLY A 1 72 ? 12.338 -5.093 -1.745 1.00 77.38 72 GLY A O 1
ATOM 559 N N . GLN A 1 73 ? 14.316 -5.823 -0.964 1.00 77.62 73 GLN A N 1
ATOM 560 C CA . GLN A 1 73 ? 14.682 -4.598 -0.241 1.00 77.62 73 GLN A CA 1
ATOM 561 C C . GLN A 1 73 ? 14.677 -3.347 -1.136 1.00 77.62 73 GLN A C 1
ATOM 563 O O . GLN A 1 73 ? 15.345 -3.308 -2.167 1.00 77.62 73 GLN A O 1
ATOM 568 N N . LEU A 1 74 ? 13.984 -2.290 -0.706 1.00 75.81 74 LEU A N 1
ATOM 569 C CA . LEU A 1 74 ? 13.995 -0.966 -1.330 1.00 75.81 74 LEU A CA 1
ATOM 570 C C . LEU A 1 74 ? 14.911 -0.026 -0.537 1.00 75.81 74 LEU A C 1
ATOM 572 O O . LEU A 1 74 ? 14.867 0.001 0.689 1.00 75.81 74 LEU A O 1
ATOM 576 N N . GLU A 1 75 ? 15.733 0.763 -1.232 1.00 68.88 75 GLU A N 1
ATOM 577 C CA . GLU A 1 75 ? 16.547 1.818 -0.599 1.00 68.88 75 GLU A CA 1
ATOM 578 C C . GLU A 1 75 ? 15.675 2.962 -0.073 1.00 68.88 75 GLU A C 1
ATOM 580 O O . GLU A 1 75 ? 15.872 3.460 1.034 1.00 68.88 75 GLU A O 1
ATOM 585 N N . LYS A 1 76 ? 14.690 3.364 -0.877 1.00 74.00 76 LYS A N 1
ATOM 586 C CA . LYS A 1 76 ? 13.688 4.372 -0.547 1.00 74.00 76 LYS A CA 1
ATOM 587 C C . LYS A 1 76 ? 12.406 4.050 -1.308 1.00 74.00 76 LYS A C 1
ATOM 589 O O . LYS A 1 76 ? 12.461 3.528 -2.422 1.00 74.00 76 LYS A O 1
ATOM 594 N N . LEU A 1 77 ? 11.258 4.396 -0.729 1.00 79.94 77 LEU A N 1
ATOM 595 C CA . LEU A 1 77 ? 10.016 4.432 -1.488 1.00 79.94 77 LEU A CA 1
ATOM 596 C C . LEU A 1 77 ? 10.104 5.542 -2.565 1.00 79.94 77 LEU A C 1
ATOM 598 O O . LEU A 1 77 ? 10.553 6.649 -2.248 1.00 79.94 77 LEU A O 1
ATOM 602 N N . PRO A 1 78 ? 9.690 5.281 -3.815 1.00 77.56 78 PRO A N 1
ATOM 603 C CA . PRO A 1 78 ? 9.527 6.306 -4.847 1.00 77.56 78 PRO A CA 1
ATOM 604 C C . PRO A 1 78 ? 8.593 7.412 -4.375 1.00 77.56 78 PRO A C 1
ATOM 606 O O . PRO A 1 78 ? 7.716 7.185 -3.540 1.00 77.56 78 PRO A O 1
ATOM 609 N N . ASN A 1 79 ? 8.756 8.605 -4.941 1.00 82.00 79 ASN A N 1
ATOM 610 C CA . ASN A 1 79 ? 7.826 9.691 -4.667 1.00 82.00 79 ASN A CA 1
ATOM 611 C C . ASN A 1 79 ? 6.496 9.430 -5.381 1.00 82.00 79 ASN A C 1
ATOM 613 O O . ASN A 1 79 ? 6.422 8.653 -6.332 1.00 82.00 79 ASN A O 1
ATOM 617 N N . LEU A 1 80 ? 5.448 10.150 -4.977 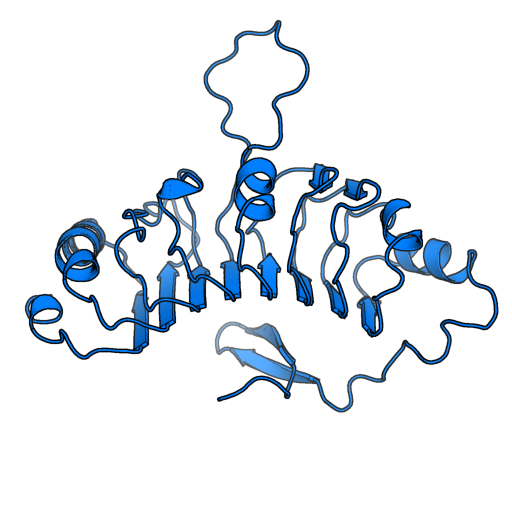1.00 83.06 80 LEU A N 1
ATOM 618 C CA . LEU A 1 80 ? 4.116 10.018 -5.572 1.00 83.06 80 LEU A CA 1
ATOM 619 C C . LEU A 1 80 ? 4.135 10.158 -7.105 1.00 83.06 80 LEU A C 1
ATOM 621 O O . LEU A 1 80 ? 3.470 9.403 -7.805 1.00 83.06 80 LEU A O 1
ATOM 625 N N . VAL A 1 81 ? 4.936 11.097 -7.617 1.00 84.12 81 VAL A N 1
ATOM 626 C CA . VAL A 1 81 ? 5.069 11.381 -9.056 1.00 84.12 81 VAL A CA 1
ATOM 627 C C . VAL A 1 81 ? 5.745 10.262 -9.842 1.00 84.12 81 VAL A C 1
ATOM 629 O O . VAL A 1 81 ? 5.605 10.220 -11.058 1.00 84.12 81 VAL A O 1
ATOM 632 N N . ASP A 1 82 ? 6.468 9.372 -9.165 1.00 85.50 82 ASP A N 1
ATOM 633 C CA . ASP A 1 82 ? 7.195 8.266 -9.782 1.00 85.50 82 ASP A CA 1
ATOM 634 C C . ASP A 1 82 ? 6.338 7.000 -9.902 1.00 85.50 82 ASP A C 1
ATOM 636 O O . ASP A 1 82 ? 6.745 6.044 -10.563 1.00 85.50 82 ASP A O 1
ATOM 640 N N . PHE A 1 83 ? 5.148 6.977 -9.296 1.00 88.44 83 PHE A N 1
ATOM 641 C CA . PHE A 1 83 ? 4.203 5.878 -9.460 1.00 88.44 83 PHE A CA 1
ATOM 642 C C . PHE A 1 83 ? 3.429 5.972 -10.785 1.00 88.44 83 PHE A C 1
ATOM 644 O O . PHE A 1 83 ? 3.207 7.066 -11.309 1.00 88.44 83 PHE A O 1
ATOM 651 N N . PRO A 1 84 ? 2.945 4.833 -11.316 1.00 89.75 84 PRO A N 1
ATOM 652 C CA . PRO A 1 84 ? 2.058 4.841 -12.470 1.00 89.75 84 PRO A CA 1
ATOM 653 C C . PRO A 1 84 ? 0.751 5.584 -12.150 1.00 89.75 84 PRO A C 1
ATOM 655 O O . PRO A 1 84 ? 0.118 5.297 -11.128 1.00 89.75 84 PRO A O 1
ATOM 658 N N . PRO A 1 85 ? 0.269 6.481 -13.028 1.00 89.38 85 PRO A N 1
ATOM 659 C CA . PRO A 1 85 ? -0.898 7.322 -12.737 1.00 89.38 85 PRO A CA 1
ATOM 660 C C . PRO A 1 85 ? -2.210 6.530 -12.587 1.00 89.38 85 PRO A C 1
ATOM 662 O O . PRO A 1 85 ? -3.134 6.956 -11.890 1.00 89.38 85 PRO A O 1
ATOM 665 N N . ASN A 1 86 ? -2.295 5.357 -13.220 1.00 92.56 86 ASN A N 1
ATOM 666 C CA . ASN A 1 86 ? -3.464 4.475 -13.186 1.00 92.56 86 ASN A CA 1
ATOM 667 C C . ASN A 1 86 ? -3.249 3.240 -12.303 1.00 92.56 86 ASN A C 1
ATOM 669 O O . ASN A 1 86 ? -3.965 2.247 -12.448 1.00 92.56 86 ASN A O 1
ATOM 673 N N . LEU A 1 87 ? -2.286 3.293 -11.377 1.00 94.06 87 LEU A N 1
ATOM 674 C CA . LEU A 1 87 ? -2.032 2.196 -10.455 1.00 94.06 87 LEU A CA 1
ATOM 675 C C . LEU A 1 87 ? -3.265 1.940 -9.576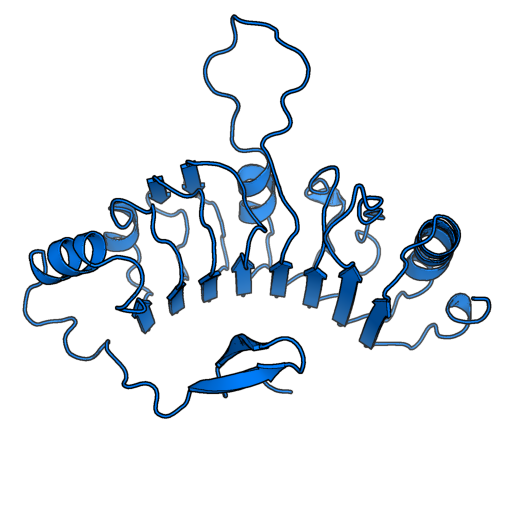 1.00 94.06 87 LEU A C 1
ATOM 677 O O . LEU A 1 87 ? -3.707 2.811 -8.829 1.00 94.06 87 LEU A O 1
ATOM 681 N N . THR A 1 88 ? -3.805 0.724 -9.660 1.00 94.44 88 THR A N 1
ATOM 682 C CA . THR A 1 88 ? -4.972 0.283 -8.878 1.00 94.44 88 THR A CA 1
ATOM 683 C C . THR A 1 88 ? -4.622 -0.786 -7.857 1.00 94.44 88 THR A C 1
ATOM 685 O O . THR A 1 88 ? -5.293 -0.880 -6.830 1.00 94.44 88 THR A O 1
ATOM 688 N N . LYS A 1 89 ? -3.572 -1.573 -8.110 1.00 93.62 89 LYS A N 1
ATOM 689 C CA . LYS A 1 89 ? -3.112 -2.642 -7.229 1.00 93.62 89 LYS A CA 1
ATOM 690 C C . LYS A 1 89 ? -1.618 -2.513 -6.982 1.00 93.62 89 LYS A C 1
ATOM 692 O O . LYS A 1 89 ? -0.833 -2.622 -7.923 1.00 93.62 89 LYS A O 1
ATOM 697 N N . LEU A 1 90 ? -1.254 -2.331 -5.719 1.00 93.06 90 LEU A N 1
ATOM 698 C CA . LEU A 1 90 ? 0.127 -2.299 -5.258 1.00 93.06 90 LEU A CA 1
ATOM 699 C C . LEU A 1 90 ? 0.353 -3.416 -4.243 1.00 93.06 90 LEU A C 1
ATOM 701 O O . LEU A 1 90 ? -0.416 -3.565 -3.292 1.00 93.06 90 LEU A O 1
ATOM 705 N N . SER A 1 91 ? 1.418 -4.180 -4.441 1.00 91.50 91 SER A N 1
ATOM 706 C CA . SER A 1 91 ? 1.849 -5.222 -3.517 1.00 91.50 91 SER A CA 1
ATOM 707 C C . SER A 1 91 ? 3.323 -5.036 -3.193 1.00 91.50 91 SER A C 1
ATOM 709 O O . SER A 1 91 ? 4.146 -4.948 -4.102 1.00 91.50 91 SER A O 1
ATOM 711 N N . LEU A 1 92 ? 3.633 -4.959 -1.904 1.00 88.81 92 LEU A N 1
ATOM 712 C CA . LEU A 1 92 ? 4.978 -4.772 -1.377 1.00 88.81 92 LEU A CA 1
ATOM 713 C C . LEU A 1 92 ? 5.301 -5.947 -0.459 1.00 88.81 92 LEU A C 1
ATOM 715 O O . LEU A 1 92 ? 4.579 -6.185 0.504 1.00 88.81 92 LEU A O 1
ATOM 719 N N . HIS A 1 93 ? 6.379 -6.666 -0.739 1.00 84.19 93 HIS A N 1
ATOM 720 C CA . HIS A 1 93 ? 6.889 -7.766 0.080 1.00 84.19 93 HIS A CA 1
ATOM 721 C C . HIS A 1 93 ? 8.381 -7.561 0.305 1.00 84.19 93 HIS A C 1
ATOM 723 O O . HIS A 1 93 ? 9.083 -7.062 -0.569 1.00 84.19 93 HIS A O 1
ATOM 729 N N . PHE A 1 94 ? 8.886 -7.884 1.491 1.00 79.81 94 PHE A N 1
ATOM 730 C CA . PHE A 1 94 ? 10.311 -7.807 1.835 1.00 79.81 94 PHE A CA 1
ATOM 731 C C . PHE A 1 94 ? 10.994 -6.463 1.504 1.00 79.81 94 PHE A C 1
ATOM 733 O O . PHE A 1 94 ? 12.221 -6.377 1.464 1.00 79.81 94 PHE A O 1
ATOM 740 N N . SER A 1 95 ? 10.210 -5.399 1.288 1.00 79.50 95 SER A N 1
ATOM 741 C CA . SER A 1 95 ? 10.682 -4.080 0.867 1.00 79.50 95 SER A CA 1
ATOM 742 C C . SER A 1 95 ? 11.511 -3.391 1.935 1.00 79.50 95 SER A C 1
ATOM 744 O O . SER A 1 95 ? 12.346 -2.550 1.616 1.00 79.50 95 SER A O 1
ATOM 746 N N . GLY A 1 96 ? 11.322 -3.771 3.199 1.00 75.25 96 GLY A N 1
ATOM 747 C CA . GLY A 1 96 ? 12.089 -3.249 4.314 1.00 75.25 96 GLY A CA 1
ATOM 748 C C . GLY A 1 96 ? 11.964 -1.740 4.468 1.00 75.25 96 GLY A C 1
ATOM 749 O O . GLY A 1 96 ? 12.935 -1.123 4.899 1.00 75.25 96 GLY A O 1
ATOM 750 N N . LEU A 1 97 ? 10.813 -1.167 4.102 1.00 78.50 97 LEU A N 1
ATOM 751 C CA . LEU A 1 97 ? 10.595 0.271 4.115 1.00 78.50 97 LEU A CA 1
ATOM 752 C C . LEU A 1 97 ? 10.752 0.811 5.535 1.00 78.50 97 LEU A C 1
ATOM 754 O O . LEU A 1 97 ? 10.073 0.357 6.461 1.00 78.50 97 LEU A O 1
ATOM 758 N N . THR A 1 98 ? 11.637 1.792 5.671 1.00 75.56 98 THR A N 1
ATOM 759 C CA . THR A 1 98 ? 11.849 2.568 6.889 1.00 75.56 98 THR A CA 1
ATOM 760 C C . THR A 1 98 ? 11.586 4.044 6.620 1.00 75.56 98 THR A C 1
ATOM 762 O O . THR A 1 98 ? 11.715 4.528 5.489 1.00 75.56 98 THR A O 1
ATOM 765 N N . ILE A 1 99 ? 11.225 4.785 7.662 1.00 69.25 99 ILE A N 1
ATOM 766 C CA . ILE A 1 99 ? 11.260 6.243 7.640 1.00 69.25 99 ILE A CA 1
ATOM 767 C C . ILE A 1 99 ? 12.736 6.592 7.504 1.00 69.25 99 ILE A C 1
ATOM 769 O O . ILE A 1 99 ? 13.536 6.346 8.409 1.00 69.25 99 ILE A O 1
ATOM 773 N N . GLY A 1 100 ? 13.127 7.063 6.320 1.00 57.00 100 GLY A N 1
ATOM 774 C CA . GLY A 1 100 ? 14.500 7.451 6.049 1.00 57.00 100 GLY A CA 1
ATOM 775 C C . GLY A 1 100 ? 14.909 8.524 7.047 1.00 57.00 100 GLY A C 1
ATOM 776 O O . GLY A 1 100 ? 14.530 9.680 6.887 1.00 57.00 100 GLY A O 1
ATOM 777 N N . ARG A 1 101 ? 15.669 8.151 8.081 1.00 48.91 101 ARG A N 1
ATOM 778 C CA . ARG A 1 101 ? 16.358 9.122 8.924 1.00 48.91 101 ARG A CA 1
ATOM 779 C C . ARG A 1 101 ? 17.452 9.723 8.057 1.00 48.91 101 ARG A C 1
ATOM 781 O O . ARG A 1 101 ? 18.548 9.174 7.968 1.00 48.91 101 ARG A O 1
ATOM 788 N N . GLN A 1 102 ? 17.139 10.807 7.358 1.00 43.53 102 GLN A N 1
ATOM 789 C CA . GLN A 1 102 ? 18.202 11.723 6.985 1.00 43.53 102 GLN A CA 1
ATOM 790 C C . GLN A 1 102 ? 18.774 12.240 8.303 1.00 43.53 102 GLN A C 1
ATOM 792 O O . GLN A 1 102 ? 18.015 12.652 9.169 1.00 43.53 102 GLN A O 1
ATOM 797 N N . GLN A 1 103 ? 20.075 12.014 8.467 1.00 39.84 103 GLN A N 1
ATOM 798 C CA . GLN A 1 103 ? 21.005 12.576 9.439 1.00 39.84 103 GLN A CA 1
ATOM 799 C C . GLN A 1 103 ? 20.406 13.264 10.682 1.00 39.84 103 GLN A C 1
ATOM 801 O O . GLN A 1 103 ? 19.690 14.247 10.585 1.00 39.84 103 GLN A O 1
ATOM 806 N N . GLU A 1 104 ? 20.805 12.762 11.851 1.00 40.59 104 GLU A N 1
ATOM 807 C CA . GLU A 1 104 ? 20.580 13.309 13.193 1.00 40.59 104 GLU A CA 1
ATOM 808 C C . GLU A 1 104 ? 20.657 14.850 13.303 1.00 40.59 104 GLU A C 1
ATOM 810 O O . GLU A 1 104 ? 21.682 15.383 13.721 1.00 40.59 104 GLU A O 1
ATOM 815 N N . ASP A 1 105 ? 19.559 15.559 13.050 1.00 44.25 105 ASP A N 1
ATOM 816 C CA . ASP A 1 105 ? 19.271 16.823 13.727 1.00 44.25 105 ASP A CA 1
ATOM 817 C C . ASP A 1 105 ? 18.278 16.509 14.849 1.00 44.25 105 ASP A C 1
ATOM 819 O O . ASP A 1 105 ? 17.118 16.157 14.641 1.00 44.25 105 ASP A O 1
ATOM 823 N N . LYS A 1 106 ? 18.801 16.522 16.077 1.00 48.66 106 LYS A N 1
ATOM 824 C CA . LYS A 1 106 ? 18.177 15.980 17.296 1.00 48.66 106 LYS A CA 1
ATOM 825 C C . LYS A 1 106 ? 16.967 16.771 17.811 1.00 48.66 106 LYS A C 1
ATOM 827 O O . LYS A 1 106 ? 16.439 16.410 18.859 1.00 48.66 106 LYS A O 1
ATOM 832 N N . ASP A 1 107 ? 16.513 17.785 17.080 1.00 52.06 107 ASP A N 1
ATOM 833 C CA . ASP A 1 107 ? 15.554 18.778 17.572 1.00 52.06 107 ASP A CA 1
ATOM 834 C C . ASP A 1 107 ? 14.253 18.884 16.756 1.00 52.06 107 ASP A C 1
ATOM 836 O O . ASP A 1 107 ? 13.429 19.742 17.069 1.00 52.06 107 ASP A O 1
ATOM 840 N N . GLU A 1 108 ? 14.002 18.016 15.765 1.00 45.53 108 GLU A N 1
ATOM 841 C CA . GLU A 1 108 ? 12.718 18.017 15.045 1.00 45.53 108 GLU A CA 1
ATOM 842 C C . GLU A 1 108 ? 11.773 16.908 15.558 1.00 45.53 108 GLU A C 1
ATOM 844 O O . GLU A 1 108 ? 12.016 15.712 15.350 1.00 45.53 108 GLU A O 1
ATOM 849 N N . PRO A 1 109 ? 10.692 17.263 16.281 1.00 45.09 109 PRO A N 1
ATOM 850 C CA . PRO A 1 109 ? 9.737 16.294 16.781 1.00 45.09 109 PRO A CA 1
ATOM 851 C C . PRO A 1 109 ? 8.820 15.849 15.636 1.00 45.09 109 PRO A C 1
ATOM 853 O O . PRO A 1 109 ? 8.128 16.668 15.045 1.00 45.09 109 PRO A O 1
ATOM 856 N N . GLN A 1 110 ? 8.758 14.528 15.431 1.00 45.28 110 GLN A N 1
ATOM 857 C CA . GLN A 1 110 ? 7.869 13.792 14.514 1.00 45.28 110 GLN A CA 1
ATOM 858 C C . GLN A 1 110 ? 8.387 13.688 13.071 1.00 45.28 110 GLN A C 1
ATOM 860 O O . GLN A 1 110 ? 7.933 14.378 12.165 1.00 45.28 110 GLN A O 1
ATOM 865 N N . ALA A 1 111 ? 9.285 12.724 12.835 1.00 48.28 111 ALA A N 1
ATOM 866 C CA . ALA A 1 111 ? 9.550 12.226 11.490 1.00 48.28 111 ALA A CA 1
ATOM 867 C C . ALA A 1 111 ? 8.249 11.634 10.925 1.00 48.28 111 ALA A C 1
ATOM 869 O O . ALA A 1 111 ? 7.854 10.515 11.260 1.00 48.28 111 ALA A O 1
ATOM 870 N N . GLN A 1 112 ? 7.543 12.425 10.121 1.00 52.22 112 GLN A N 1
ATOM 871 C CA . GLN A 1 112 ? 6.296 12.010 9.505 1.00 52.22 112 GLN A CA 1
ATOM 872 C C . GLN A 1 112 ? 6.552 10.773 8.640 1.00 52.22 112 GLN A C 1
ATOM 874 O O . GLN A 1 112 ? 7.568 10.663 7.950 1.00 52.22 112 GLN A O 1
ATOM 879 N N . ASN A 1 113 ? 5.638 9.809 8.713 1.00 67.50 113 ASN A N 1
ATOM 880 C CA . ASN A 1 113 ? 5.725 8.534 8.019 1.00 67.50 113 ASN A CA 1
ATOM 881 C C . ASN A 1 113 ? 5.653 8.734 6.495 1.00 67.50 113 ASN A C 1
ATOM 883 O O . ASN A 1 113 ? 4.595 8.576 5.887 1.00 67.50 113 ASN A O 1
ATOM 887 N N . GLN A 1 114 ? 6.782 9.091 5.872 1.00 75.38 114 GLN A N 1
ATOM 888 C CA . GLN A 1 114 ? 6.881 9.420 4.444 1.00 75.38 114 GLN A CA 1
ATOM 889 C C . GLN A 1 114 ? 6.370 8.285 3.544 1.00 75.38 114 GLN A C 1
ATOM 891 O O . GLN A 1 114 ? 5.905 8.530 2.428 1.00 75.38 114 GLN A O 1
ATOM 896 N N . ILE A 1 115 ? 6.439 7.044 4.036 1.00 84.38 115 ILE A N 1
ATOM 897 C CA . ILE A 1 115 ? 5.914 5.864 3.353 1.00 84.38 115 ILE A CA 1
ATOM 898 C C . ILE A 1 115 ? 4.400 6.009 3.179 1.00 84.38 115 ILE A C 1
ATOM 900 O O . ILE A 1 115 ? 3.922 6.059 2.046 1.00 84.38 115 ILE A O 1
ATOM 904 N N . MET A 1 116 ? 3.652 6.142 4.279 1.00 89.69 116 MET A N 1
ATOM 905 C CA . MET A 1 116 ? 2.192 6.276 4.214 1.00 89.69 116 MET A CA 1
ATOM 906 C C . MET A 1 116 ? 1.760 7.596 3.587 1.00 89.69 116 MET A C 1
ATOM 908 O O . MET A 1 116 ? 0.859 7.567 2.758 1.00 89.69 116 MET A O 1
ATOM 912 N N . ALA A 1 117 ? 2.486 8.693 3.833 1.00 86.56 117 ALA A N 1
ATOM 913 C CA . ALA A 1 117 ? 2.243 9.981 3.175 1.00 86.56 117 ALA A CA 1
ATOM 914 C C . ALA A 1 117 ? 2.302 9.895 1.637 1.00 86.56 117 ALA A C 1
ATOM 916 O O . ALA A 1 117 ? 1.699 10.705 0.940 1.00 86.56 117 ALA A O 1
ATOM 917 N N . THR A 1 118 ? 3.025 8.914 1.091 1.00 89.50 118 THR A N 1
ATOM 918 C CA . THR A 1 118 ? 3.065 8.668 -0.355 1.00 89.50 118 THR A CA 1
ATOM 919 C C . THR A 1 118 ? 1.982 7.686 -0.790 1.00 89.50 118 THR A C 1
ATOM 921 O O . THR A 1 118 ? 1.258 7.952 -1.748 1.00 89.50 118 THR A O 1
ATOM 924 N N . LEU A 1 119 ? 1.864 6.546 -0.100 1.00 92.44 119 LEU A N 1
ATOM 925 C CA . LEU A 1 119 ? 0.929 5.483 -0.481 1.00 92.44 119 LEU A CA 1
ATOM 926 C C . LEU A 1 119 ? -0.533 5.931 -0.379 1.00 92.44 119 LEU A C 1
ATOM 928 O O . LEU A 1 119 ? -1.338 5.583 -1.243 1.00 92.44 119 LEU A O 1
ATOM 932 N N . GLU A 1 120 ? -0.870 6.727 0.637 1.00 94.06 120 GLU A N 1
ATOM 933 C CA . GLU A 1 120 ? -2.235 7.204 0.868 1.00 94.06 120 GLU A CA 1
ATOM 934 C C . GLU A 1 120 ? -2.691 8.229 -0.178 1.00 94.06 120 GLU A C 1
ATOM 936 O O . GLU A 1 120 ? -3.887 8.374 -0.415 1.00 94.06 120 GLU A O 1
ATOM 941 N N . GLN A 1 121 ? -1.751 8.889 -0.858 1.00 93.38 121 GLN A N 1
ATOM 942 C CA . GLN A 1 121 ? -2.034 9.896 -1.883 1.00 93.38 121 GLN A CA 1
ATOM 943 C C . GLN A 1 121 ? -2.175 9.297 -3.291 1.00 93.38 121 GLN A C 1
ATOM 945 O O . GLN A 1 121 ? -2.419 10.029 -4.252 1.00 93.38 121 GLN A O 1
ATOM 950 N N . LEU A 1 122 ? -2.048 7.972 -3.446 1.00 93.88 122 LEU A N 1
ATOM 951 C CA . LEU A 1 122 ? -2.240 7.306 -4.734 1.00 93.88 122 LEU A CA 1
ATOM 952 C C . LEU A 1 122 ? -3.720 7.392 -5.163 1.00 93.88 122 LEU A C 1
ATOM 954 O O . LEU A 1 122 ? -4.579 6.713 -4.593 1.00 93.88 122 LEU A O 1
ATOM 958 N N . PRO A 1 123 ? -4.054 8.176 -6.208 1.00 90.75 123 PRO A N 1
ATOM 959 C CA . PRO A 1 123 ? -5.427 8.631 -6.453 1.00 90.75 123 PRO A CA 1
ATOM 960 C C . PRO A 1 123 ? -6.364 7.534 -6.977 1.00 90.75 123 PRO A C 1
ATOM 962 O O . PRO A 1 123 ? -7.589 7.688 -6.962 1.00 90.75 123 PRO A O 1
ATOM 965 N N . ASN A 1 124 ? -5.797 6.443 -7.494 1.00 95.19 124 ASN A N 1
ATOM 966 C CA . ASN A 1 124 ? -6.524 5.336 -8.111 1.00 95.19 124 ASN A CA 1
ATOM 967 C C . ASN A 1 124 ? -6.314 3.998 -7.401 1.00 95.19 124 ASN A C 1
ATOM 969 O O . ASN A 1 124 ? -6.871 2.995 -7.853 1.00 95.19 124 ASN A O 1
ATOM 973 N N . LEU A 1 125 ? -5.567 3.980 -6.292 1.00 97.31 125 LEU A N 1
ATOM 974 C CA . LEU A 1 125 ? -5.259 2.749 -5.581 1.00 97.31 125 LEU A CA 1
ATOM 975 C C . LEU A 1 125 ? -6.528 2.164 -4.953 1.00 97.31 125 LEU A C 1
ATOM 977 O O . LEU A 1 125 ? -7.219 2.826 -4.181 1.00 97.31 125 LEU A O 1
ATOM 981 N N . ARG A 1 126 ? -6.822 0.911 -5.298 1.00 96.75 126 ARG A N 1
ATOM 982 C CA . ARG A 1 126 ? -7.977 0.142 -4.814 1.00 96.75 126 ARG A CA 1
ATOM 983 C C . ARG A 1 126 ? -7.561 -1.033 -3.949 1.00 96.75 126 ARG A C 1
ATOM 985 O O . ARG A 1 126 ? -8.292 -1.389 -3.033 1.00 96.75 126 ARG A O 1
ATOM 992 N N . VAL A 1 127 ? -6.403 -1.619 -4.233 1.00 94.38 127 VAL A N 1
ATOM 993 C CA . VAL A 1 127 ? -5.880 -2.782 -3.520 1.00 94.38 127 VAL A CA 1
ATOM 994 C C . VAL A 1 127 ? -4.462 -2.482 -3.061 1.00 94.38 127 VAL A C 1
ATOM 996 O O . VAL A 1 127 ? -3.585 -2.230 -3.892 1.00 94.38 127 VAL A O 1
ATOM 999 N N . LEU A 1 128 ? -4.242 -2.547 -1.751 1.00 96.38 128 LEU A N 1
ATOM 1000 C CA . LEU A 1 128 ? -2.922 -2.439 -1.144 1.00 96.38 128 LEU A CA 1
ATOM 1001 C C . LEU A 1 128 ? -2.604 -3.725 -0.387 1.00 96.38 128 LEU A C 1
ATOM 1003 O O . LEU A 1 128 ? -3.375 -4.153 0.471 1.00 96.38 128 LEU A O 1
ATOM 1007 N N . PHE A 1 129 ? -1.456 -4.315 -0.701 1.00 94.06 129 PHE A N 1
ATOM 1008 C CA . PHE A 1 129 ? -0.900 -5.447 0.028 1.00 94.06 129 PHE A CA 1
ATOM 1009 C C . PHE A 1 129 ? 0.446 -5.052 0.635 1.00 94.06 129 PHE A C 1
ATOM 1011 O O . PHE A 1 129 ? 1.386 -4.738 -0.099 1.00 94.06 129 PHE A O 1
ATOM 1018 N N . LEU A 1 130 ? 0.524 -5.077 1.962 1.00 92.56 130 LEU A N 1
ATOM 1019 C CA . LEU A 1 130 ? 1.748 -4.919 2.741 1.00 92.56 130 LEU A CA 1
ATOM 1020 C C . LEU A 1 130 ? 2.094 -6.279 3.342 1.00 92.56 130 LEU A C 1
ATOM 1022 O O . LEU A 1 130 ? 1.500 -6.688 4.335 1.00 92.56 130 LEU A O 1
ATOM 1026 N N . GLY A 1 131 ? 3.009 -6.984 2.685 1.00 86.75 131 GLY A N 1
ATOM 1027 C CA . GLY A 1 131 ? 3.430 -8.330 3.048 1.00 86.75 131 GLY A CA 1
ATOM 1028 C C . GLY A 1 131 ? 4.643 -8.375 3.958 1.00 86.75 131 GLY A C 1
ATOM 1029 O O . GLY A 1 131 ? 5.168 -7.338 4.377 1.00 86.75 131 GLY A O 1
ATOM 1030 N N . GLU A 1 132 ? 5.113 -9.598 4.200 1.00 83.62 132 GLU A N 1
ATOM 1031 C CA . GLU A 1 132 ? 6.194 -9.906 5.133 1.00 83.62 132 GLU A CA 1
ATOM 1032 C C . GLU A 1 132 ? 7.364 -8.926 5.003 1.00 83.62 132 GLU A C 1
ATOM 1034 O O . GLU A 1 132 ? 7.892 -8.705 3.911 1.00 83.62 132 GLU A O 1
ATOM 1039 N N . ARG A 1 133 ? 7.761 -8.298 6.118 1.00 83.31 133 ARG A N 1
ATOM 1040 C CA . ARG A 1 133 ? 8.904 -7.361 6.191 1.00 83.31 133 ARG A CA 1
ATOM 1041 C C . ARG A 1 133 ? 8.869 -6.210 5.172 1.00 83.31 133 ARG A C 1
ATOM 1043 O O . ARG A 1 133 ? 9.905 -5.591 4.917 1.00 83.31 133 ARG A O 1
ATOM 1050 N N . SER A 1 134 ? 7.714 -5.886 4.589 1.00 86.19 134 SER A N 1
ATOM 1051 C CA . SER A 1 134 ? 7.568 -4.739 3.681 1.00 86.19 134 SER A CA 1
ATOM 1052 C C . SER A 1 134 ? 7.651 -3.404 4.416 1.00 86.19 134 SER A C 1
ATOM 1054 O O . SER A 1 134 ? 8.159 -2.433 3.857 1.00 86.19 134 SER A O 1
ATOM 1056 N N . TYR A 1 135 ? 7.230 -3.381 5.680 1.00 88.19 135 TYR A N 1
ATOM 1057 C CA . TYR A 1 135 ? 7.145 -2.201 6.528 1.00 88.19 135 TYR A CA 1
ATOM 1058 C C . TYR A 1 135 ? 7.818 -2.478 7.878 1.00 88.19 135 TYR A C 1
ATOM 1060 O O . TYR A 1 135 ? 7.440 -3.421 8.574 1.00 88.19 135 TYR A O 1
ATOM 1068 N N . LYS A 1 136 ? 8.846 -1.698 8.235 1.00 86.50 136 LYS A N 1
ATOM 1069 C CA . LYS A 1 136 ? 9.673 -1.943 9.435 1.00 86.50 136 LYS A CA 1
ATOM 1070 C C . LYS A 1 136 ? 9.402 -0.994 10.599 1.00 86.50 136 LYS A C 1
ATOM 1072 O O . LYS A 1 136 ? 10.007 -1.152 11.658 1.00 86.50 136 LYS A O 1
ATOM 1077 N N . GLU A 1 137 ? 8.524 -0.018 10.414 1.00 87.81 137 GLU A N 1
ATOM 1078 C CA . GLU A 1 137 ? 8.196 0.933 11.468 1.00 87.81 137 GLU A CA 1
ATOM 1079 C C . GLU A 1 137 ? 7.181 0.365 12.453 1.00 87.81 137 GLU A C 1
ATOM 1081 O O . GLU A 1 137 ? 6.419 -0.557 12.157 1.00 87.81 137 GLU A O 1
ATOM 1086 N N . LYS A 1 138 ? 7.172 0.966 13.642 1.00 90.62 138 LYS A N 1
ATOM 1087 C CA . LYS A 1 138 ? 6.283 0.580 14.737 1.00 90.62 138 LYS A CA 1
ATOM 1088 C C . LYS A 1 138 ? 4.886 1.164 14.623 1.00 90.62 138 LYS A C 1
ATOM 1090 O O . LYS A 1 138 ? 3.953 0.598 15.183 1.00 90.62 138 LYS A O 1
ATOM 1095 N N . GLU A 1 139 ? 4.751 2.289 13.934 1.00 90.50 139 GLU A N 1
ATOM 1096 C CA . GLU A 1 139 ? 3.504 3.037 13.849 1.00 90.50 139 GLU A CA 1
ATOM 1097 C C . GLU A 1 139 ? 3.080 3.186 12.394 1.00 90.50 139 GLU A C 1
ATOM 1099 O O . GLU A 1 139 ? 3.849 3.640 11.548 1.00 90.50 139 GLU A O 1
ATOM 1104 N N . MET A 1 140 ? 1.829 2.844 12.112 1.00 92.69 140 MET A N 1
ATOM 1105 C CA . MET A 1 140 ? 1.192 3.088 10.826 1.00 92.69 140 MET A CA 1
ATOM 1106 C C . MET A 1 140 ? 0.029 4.051 11.034 1.00 92.69 140 MET A C 1
ATOM 1108 O O . MET A 1 140 ? -0.837 3.805 11.869 1.00 92.69 140 MET A O 1
ATOM 1112 N N . ILE A 1 141 ? 0.004 5.146 10.276 1.00 92.88 141 ILE A N 1
ATOM 1113 C CA . ILE A 1 141 ? -1.029 6.179 10.381 1.00 92.88 141 ILE A CA 1
ATOM 1114 C C . ILE A 1 141 ? -1.601 6.412 8.990 1.00 92.88 141 ILE A C 1
ATOM 1116 O O . ILE A 1 141 ? -0.836 6.670 8.063 1.00 92.88 141 ILE A O 1
ATOM 1120 N N . PHE A 1 142 ? -2.922 6.302 8.857 1.00 94.69 142 PHE A N 1
ATOM 1121 C CA . PHE A 1 142 ? -3.655 6.760 7.676 1.00 94.69 142 PHE A CA 1
ATOM 1122 C C . PHE A 1 142 ? -4.334 8.080 8.021 1.00 94.69 142 PHE A C 1
ATOM 1124 O O . PHE A 1 142 ? -5.159 8.112 8.943 1.00 94.69 142 PHE A O 1
ATOM 1131 N N . THR A 1 143 ? -3.968 9.143 7.311 1.00 94.06 143 THR A N 1
ATOM 1132 C CA . THR A 1 143 ? -4.424 10.506 7.614 1.00 94.06 143 THR A CA 1
ATOM 1133 C C . THR A 1 143 ? -5.788 10.812 6.998 1.00 94.06 143 THR A C 1
ATOM 1135 O O . THR A 1 143 ? -6.239 10.130 6.072 1.00 94.06 143 THR A O 1
ATOM 1138 N N . GLU A 1 144 ? -6.486 11.820 7.520 1.00 92.75 144 GLU A N 1
ATOM 1139 C CA . GLU A 1 144 ? -7.752 12.290 6.951 1.00 92.75 144 GLU A CA 1
ATOM 1140 C C . GLU A 1 144 ? -7.605 12.607 5.450 1.00 92.75 144 GLU A C 1
ATOM 1142 O O . GLU A 1 144 ? -6.706 13.325 5.021 1.00 92.75 144 GLU A O 1
ATOM 1147 N N . GLY A 1 145 ? -8.503 12.053 4.627 1.00 91.19 145 GLY A N 1
ATOM 1148 C CA . GLY A 1 145 ? -8.439 12.191 3.169 1.00 91.19 145 GLY A CA 1
ATOM 1149 C C . GLY A 1 145 ? -7.423 11.274 2.477 1.00 91.19 145 GLY A C 1
ATOM 1150 O O . GLY A 1 145 ? -7.368 11.268 1.245 1.00 91.19 145 GLY A O 1
ATOM 1151 N N . GLY A 1 146 ? -6.670 10.471 3.233 1.00 93.25 146 GLY A N 1
ATOM 1152 C CA . GLY A 1 146 ? -5.862 9.382 2.699 1.00 93.25 146 GLY A CA 1
ATOM 1153 C C . GLY A 1 146 ? -6.703 8.338 1.957 1.00 93.25 146 GLY A C 1
ATOM 1154 O O . GLY A 1 146 ? -7.928 8.279 2.075 1.00 93.25 146 GLY A O 1
ATOM 1155 N N . PHE A 1 147 ? -6.033 7.528 1.139 1.00 95.81 147 PHE A N 1
ATOM 1156 C CA . PHE A 1 147 ? -6.581 6.364 0.441 1.00 95.81 147 PHE A CA 1
ATOM 1157 C C . PHE A 1 147 ? -7.993 6.577 -0.148 1.00 95.81 147 PHE A C 1
ATOM 1159 O O . PHE A 1 147 ? -8.925 5.812 0.135 1.00 95.81 147 PHE A O 1
ATOM 1166 N N . PRO A 1 148 ? -8.175 7.574 -1.035 1.00 94.75 148 PRO A N 1
ATOM 1167 C CA . PRO A 1 148 ? -9.495 8.056 -1.444 1.00 94.75 148 PRO A CA 1
ATOM 1168 C C . PRO A 1 148 ? -10.326 7.040 -2.238 1.00 94.75 148 PRO A C 1
ATOM 1170 O O . PRO A 1 148 ? -11.505 7.285 -2.478 1.00 94.75 148 PRO A O 1
ATOM 1173 N N . LYS A 1 149 ? -9.738 5.923 -2.690 1.00 97.12 149 LYS A N 1
ATOM 1174 C CA . LYS A 1 149 ? -10.419 4.852 -3.444 1.00 97.12 149 LYS A CA 1
ATOM 1175 C C . LYS A 1 149 ? -10.063 3.440 -2.970 1.00 97.12 149 LYS A C 1
ATOM 1177 O O . LYS A 1 149 ? -10.421 2.482 -3.658 1.00 97.12 149 LYS A O 1
ATOM 1182 N N . LEU A 1 150 ? -9.373 3.295 -1.836 1.00 97.62 150 LEU A N 1
ATOM 1183 C CA . LEU A 1 150 ? -8.938 1.984 -1.357 1.00 97.62 150 LEU A CA 1
ATOM 1184 C C . LEU A 1 150 ? -10.155 1.140 -0.963 1.00 97.62 150 LEU A C 1
ATOM 1186 O O . LEU A 1 150 ? -11.003 1.589 -0.197 1.00 97.62 150 LEU A O 1
ATOM 1190 N N . GLN A 1 151 ? -10.228 -0.071 -1.507 1.00 95.44 151 GLN A N 1
ATOM 1191 C CA . GLN A 1 151 ? -11.318 -1.032 -1.323 1.00 95.44 151 GLN A CA 1
ATOM 1192 C C . GLN A 1 151 ? -10.853 -2.268 -0.558 1.00 95.44 151 GLN A C 1
ATOM 1194 O O . GLN A 1 151 ? -11.619 -2.824 0.227 1.00 95.44 151 GLN A O 1
ATOM 1199 N N . GLU A 1 152 ? -9.604 -2.686 -0.756 1.00 93.06 152 GLU A N 1
ATOM 1200 C CA . GLU A 1 152 ? -9.045 -3.870 -0.115 1.00 93.06 152 GLU A CA 1
ATOM 1201 C C . GLU A 1 152 ? -7.670 -3.572 0.472 1.00 93.06 152 GLU A C 1
ATOM 1203 O O . GLU A 1 152 ? -6.774 -3.076 -0.219 1.00 93.06 152 GLU A O 1
ATOM 1208 N N . LEU A 1 153 ? -7.518 -3.904 1.751 1.00 95.38 153 LEU A N 1
ATOM 1209 C CA . LEU A 1 153 ? -6.272 -3.779 2.486 1.00 95.38 153 LEU A CA 1
ATOM 1210 C C . LEU A 1 153 ? -5.865 -5.139 3.041 1.00 95.38 153 LEU A C 1
ATOM 1212 O O . LEU A 1 153 ? -6.622 -5.773 3.778 1.00 95.38 153 LEU A O 1
ATOM 1216 N N . PHE A 1 154 ? -4.651 -5.547 2.700 1.00 92.44 154 PHE A N 1
ATOM 1217 C CA . PHE A 1 154 ? -4.012 -6.744 3.216 1.00 92.44 154 PHE A CA 1
ATOM 1218 C C . PHE A 1 154 ? -2.755 -6.328 3.969 1.00 92.44 154 PHE A C 1
ATOM 1220 O O . PHE A 1 154 ? -1.882 -5.668 3.399 1.00 92.44 154 PHE A O 1
ATOM 1227 N N . ILE A 1 155 ? -2.687 -6.700 5.241 1.00 91.81 155 ILE A N 1
ATOM 1228 C CA . ILE A 1 155 ? -1.513 -6.524 6.086 1.00 91.81 155 ILE A CA 1
ATOM 1229 C C . ILE A 1 155 ? -1.131 -7.905 6.602 1.00 91.81 155 ILE A C 1
ATOM 1231 O O . ILE A 1 155 ? -1.907 -8.537 7.318 1.00 91.81 155 ILE A O 1
ATOM 1235 N N . ASP A 1 156 ? 0.043 -8.363 6.197 1.00 87.31 156 ASP A N 1
ATOM 1236 C CA . ASP A 1 156 ? 0.529 -9.714 6.439 1.00 87.31 156 ASP A CA 1
ATOM 1237 C C . ASP A 1 156 ? 2.016 -9.666 6.816 1.00 87.31 156 ASP A C 1
ATOM 1239 O O . ASP A 1 156 ? 2.816 -9.039 6.119 1.00 87.31 156 ASP A O 1
ATOM 1243 N N . GLY A 1 157 ? 2.401 -10.284 7.932 1.00 85.69 157 GLY A N 1
ATOM 1244 C CA . GLY A 1 157 ? 3.813 -10.432 8.307 1.00 85.69 157 GLY A CA 1
ATOM 1245 C C . GLY A 1 157 ? 4.529 -9.122 8.672 1.00 85.69 157 GLY A C 1
ATOM 1246 O O . GLY A 1 157 ? 5.741 -8.985 8.457 1.00 85.69 157 GLY A O 1
ATOM 1247 N N . LEU A 1 158 ? 3.810 -8.123 9.200 1.00 90.31 158 LEU A N 1
ATOM 1248 C CA . LEU A 1 158 ? 4.408 -6.875 9.692 1.00 90.31 158 LEU A CA 1
ATOM 1249 C C . LEU A 1 158 ? 4.886 -7.020 11.145 1.00 90.31 158 LEU A C 1
ATOM 1251 O O . LEU A 1 158 ? 4.322 -6.443 12.074 1.00 90.31 158 LEU A O 1
ATOM 1255 N N . GLU A 1 159 ? 5.980 -7.760 11.333 1.00 86.38 159 GLU A N 1
ATOM 1256 C CA . GLU A 1 159 ? 6.534 -8.159 12.640 1.00 86.38 159 GLU A CA 1
ATOM 1257 C C . GLU A 1 159 ? 6.883 -6.998 13.601 1.00 86.38 159 GLU A C 1
ATOM 1259 O O . GLU A 1 159 ? 7.111 -7.221 14.792 1.00 86.38 159 GLU A O 1
ATOM 1264 N N . HIS A 1 160 ? 7.011 -5.761 13.110 1.00 89.38 160 HIS A N 1
ATOM 1265 C CA . HIS A 1 160 ? 7.388 -4.589 13.915 1.00 89.38 160 HIS A CA 1
ATOM 1266 C C . HIS A 1 160 ? 6.230 -3.647 14.225 1.00 89.38 160 HIS A C 1
ATOM 1268 O O . HIS A 1 160 ? 6.390 -2.798 15.101 1.00 89.38 160 HIS A O 1
ATOM 1274 N N . LEU A 1 161 ? 5.090 -3.805 13.552 1.00 90.88 161 LEU A N 1
ATOM 1275 C CA . LEU A 1 161 ? 3.948 -2.917 13.704 1.00 90.88 161 LEU A CA 1
ATOM 1276 C C . LEU A 1 161 ? 3.331 -3.093 15.097 1.00 90.88 161 LEU A C 1
ATOM 1278 O O . LEU A 1 161 ? 2.793 -4.150 15.417 1.00 90.88 161 LEU A O 1
ATOM 1282 N N . GLU A 1 162 ? 3.413 -2.055 15.926 1.00 91.50 162 GLU A N 1
ATOM 1283 C CA . GLU A 1 162 ? 2.869 -2.027 17.286 1.00 91.50 162 GLU A CA 1
ATOM 1284 C C . GLU A 1 162 ? 1.555 -1.242 17.362 1.00 91.50 162 GLU A C 1
ATOM 1286 O O . GLU A 1 162 ? 0.633 -1.644 18.078 1.00 91.50 162 GLU A O 1
ATOM 1291 N N . GLU A 1 163 ? 1.465 -0.131 16.627 1.00 90.88 163 GLU A N 1
ATOM 1292 C CA . GLU A 1 163 ? 0.309 0.764 16.625 1.00 90.88 163 GLU A CA 1
ATOM 1293 C C . GLU A 1 163 ? -0.168 1.050 15.206 1.00 90.88 163 GLU A C 1
ATOM 1295 O O . GLU A 1 163 ? 0.609 1.409 14.320 1.00 90.88 163 GLU A O 1
ATOM 1300 N N . TRP A 1 164 ? -1.478 0.950 15.006 1.00 92.69 164 TRP A N 1
ATOM 1301 C CA . TRP A 1 164 ? -2.124 1.333 13.762 1.00 92.69 164 TRP A CA 1
ATOM 1302 C C . TRP A 1 164 ? -3.240 2.333 14.058 1.00 92.69 164 TRP A C 1
ATOM 1304 O O . TRP A 1 164 ? -4.158 2.048 14.828 1.00 92.69 164 TRP A O 1
ATOM 1314 N N . ARG A 1 165 ? -3.145 3.523 13.460 1.00 92.06 165 ARG A N 1
ATOM 1315 C CA . ARG A 1 165 ? -4.106 4.620 13.599 1.00 92.06 165 ARG A CA 1
ATOM 1316 C C . ARG A 1 165 ? -4.732 4.921 12.244 1.00 92.06 165 ARG A C 1
ATOM 1318 O O . ARG A 1 165 ? -4.049 5.000 11.228 1.00 92.06 165 ARG A O 1
ATOM 1325 N N . VAL A 1 166 ? -6.044 5.102 12.244 1.00 92.88 166 VAL A N 1
ATOM 1326 C CA . VAL A 1 166 ? -6.818 5.490 11.064 1.00 92.88 166 VAL A CA 1
ATOM 1327 C C . VAL A 1 166 ? -7.602 6.723 11.467 1.00 92.88 166 VAL A C 1
ATOM 1329 O O . VAL A 1 166 ? -8.395 6.678 12.407 1.00 92.88 166 VAL A O 1
ATOM 1332 N N . GLU A 1 167 ? -7.349 7.844 10.812 1.00 93.88 167 GLU A N 1
ATOM 1333 C CA . GLU A 1 167 ? -8.114 9.058 11.059 1.00 93.88 167 GLU A CA 1
ATOM 1334 C C . GLU A 1 167 ? -9.496 8.968 10.408 1.00 93.88 167 GLU A C 1
ATOM 1336 O O . GLU A 1 167 ? -9.769 8.157 9.513 1.00 93.88 167 GLU A O 1
ATOM 1341 N N . LYS A 1 168 ? -10.425 9.792 10.891 1.00 90.44 168 LYS A N 1
ATOM 1342 C CA . LYS A 1 168 ? -11.771 9.840 10.325 1.00 90.44 168 LYS A CA 1
ATOM 1343 C C . LYS A 1 168 ? -11.674 10.270 8.858 1.00 90.44 168 LYS A C 1
ATOM 1345 O O . LYS A 1 168 ? -11.046 11.267 8.547 1.00 90.44 168 LYS A O 1
ATOM 1350 N N . GLY A 1 169 ? -12.311 9.517 7.962 1.00 89.06 169 GLY A N 1
ATOM 1351 C CA . GLY A 1 169 ? -12.293 9.819 6.526 1.00 89.06 169 GLY A CA 1
ATOM 1352 C C . GLY A 1 169 ? -11.034 9.362 5.780 1.00 89.06 169 GLY A C 1
ATOM 1353 O O . GLY A 1 169 ? -10.943 9.619 4.586 1.00 89.06 169 GLY A O 1
ATOM 1354 N N . ALA A 1 170 ? -10.103 8.657 6.433 1.00 93.50 170 ALA A N 1
ATOM 1355 C CA . ALA A 1 170 ? -8.866 8.170 5.816 1.00 93.50 170 ALA A CA 1
ATOM 1356 C C . ALA A 1 170 ? -9.032 6.957 4.882 1.00 93.50 170 ALA A C 1
ATOM 1358 O O . ALA A 1 170 ? -8.119 6.607 4.155 1.00 93.50 170 ALA A O 1
ATOM 1359 N N . THR A 1 171 ? -10.147 6.226 4.953 1.00 93.56 171 THR A N 1
ATOM 1360 C CA . THR A 1 171 ? -10.408 5.042 4.105 1.00 93.56 171 THR A CA 1
ATOM 1361 C C . THR A 1 171 ? -11.909 4.915 3.803 1.00 93.56 171 THR A C 1
ATOM 1363 O O . THR A 1 171 ? -12.564 3.960 4.220 1.00 93.56 171 THR A O 1
ATOM 1366 N N . PRO A 1 172 ? -12.514 5.889 3.099 1.00 91.62 172 PRO A N 1
ATOM 1367 C CA . PRO A 1 172 ? -13.974 5.993 2.994 1.00 91.62 172 PRO A CA 1
ATOM 1368 C C . PRO A 1 172 ? -14.641 4.820 2.250 1.00 91.62 172 PRO A C 1
ATOM 1370 O O . PRO A 1 172 ? -15.817 4.537 2.479 1.00 91.62 172 PRO A O 1
ATOM 1373 N N . TYR A 1 173 ? -13.908 4.115 1.384 1.00 94.56 173 TYR A N 1
ATOM 1374 C CA . TYR A 1 173 ? -14.439 3.040 0.534 1.00 94.56 173 TYR A CA 1
ATOM 1375 C C . TYR A 1 173 ? -13.896 1.647 0.866 1.00 94.56 173 TYR A C 1
ATOM 1377 O O . TYR A 1 173 ? -14.073 0.733 0.058 1.00 94.56 173 TYR A O 1
ATOM 1385 N N . LEU A 1 174 ? -13.238 1.472 2.015 1.00 93.19 174 LEU A N 1
ATOM 1386 C CA . LEU A 1 174 ? -12.635 0.194 2.378 1.00 93.19 174 LEU A CA 1
ATOM 1387 C C . LEU A 1 174 ? -13.720 -0.861 2.631 1.00 93.19 174 LEU A C 1
ATOM 1389 O O . LEU A 1 174 ? -14.518 -0.743 3.553 1.00 93.19 174 LEU A O 1
ATOM 1393 N N . GLN A 1 175 ? -13.725 -1.914 1.816 1.00 89.81 175 GLN A N 1
ATOM 1394 C CA . GLN A 1 175 ? -14.707 -3.001 1.845 1.00 89.81 175 GLN A CA 1
ATOM 1395 C C . GLN A 1 175 ? -14.155 -4.275 2.477 1.00 89.81 175 GLN A C 1
ATOM 1397 O O . GLN A 1 175 ? -14.915 -5.026 3.093 1.00 89.81 175 GLN A O 1
ATOM 1402 N N . SER A 1 176 ? -12.854 -4.530 2.323 1.00 86.81 176 SER A N 1
ATOM 1403 C CA . SER A 1 176 ? -12.208 -5.731 2.847 1.00 86.81 176 SER A CA 1
ATOM 1404 C C . SER A 1 176 ? -10.911 -5.405 3.576 1.00 86.81 176 SER A C 1
ATOM 1406 O O . SER A 1 176 ? -10.044 -4.724 3.031 1.00 86.81 176 SER A O 1
ATOM 1408 N N . LEU A 1 177 ? -10.770 -5.944 4.783 1.00 88.19 177 LEU A N 1
ATOM 1409 C CA . LEU A 1 177 ? -9.561 -5.857 5.591 1.00 88.19 177 LEU A CA 1
ATOM 1410 C C . LEU A 1 177 ? -9.093 -7.261 5.970 1.00 88.19 177 LEU A C 1
ATOM 1412 O O . LEU A 1 177 ? -9.866 -8.049 6.519 1.00 88.19 177 LEU A O 1
ATOM 1416 N N . TYR A 1 178 ? -7.826 -7.547 5.701 1.00 88.19 178 TYR A N 1
ATOM 1417 C CA . TYR A 1 178 ? -7.159 -8.791 6.058 1.00 88.19 178 TYR A CA 1
ATOM 1418 C C . TYR A 1 178 ? -5.939 -8.465 6.911 1.00 88.19 178 TYR A C 1
ATOM 1420 O O . TYR A 1 178 ? -5.091 -7.677 6.495 1.00 88.19 178 TYR A O 1
ATOM 1428 N N . LEU A 1 179 ? -5.883 -9.064 8.098 1.00 85.25 179 LEU A N 1
ATOM 1429 C CA . LEU A 1 179 ? -4.779 -8.962 9.041 1.00 85.25 179 LEU A CA 1
ATOM 1430 C C . LEU A 1 179 ? -4.279 -10.368 9.375 1.00 85.25 179 LEU A C 1
ATOM 1432 O O . LEU A 1 179 ? -5.029 -11.177 9.936 1.00 85.25 179 LEU A O 1
ATOM 1436 N N . ASP A 1 180 ? -3.019 -10.628 9.054 1.00 83.25 180 ASP A N 1
ATOM 1437 C CA . ASP A 1 180 ? -2.328 -11.879 9.363 1.00 83.25 180 ASP A CA 1
ATOM 1438 C C . ASP A 1 180 ? -0.900 -11.603 9.864 1.00 83.25 180 ASP A C 1
ATOM 1440 O O . ASP A 1 180 ? -0.322 -10.560 9.548 1.00 83.25 180 ASP A O 1
ATOM 1444 N N . SER A 1 181 ? -0.359 -12.483 10.710 1.00 82.00 181 SER A N 1
ATOM 1445 C CA . SER A 1 181 ? 1.036 -12.449 11.184 1.00 82.00 181 SER A CA 1
ATOM 1446 C C . SER A 1 181 ? 1.547 -11.059 11.620 1.00 82.00 181 SER A C 1
ATOM 1448 O O . SER A 1 181 ? 2.634 -10.607 11.257 1.00 82.00 181 SER A O 1
ATOM 1450 N N . CYS A 1 182 ? 0.726 -10.346 12.404 1.00 84.12 182 CYS A N 1
ATOM 1451 C CA . CYS A 1 182 ? 1.013 -9.025 12.985 1.00 84.12 182 CYS A CA 1
ATOM 1452 C C . CYS A 1 182 ? 1.114 -9.109 14.519 1.00 84.12 182 CYS A C 1
ATOM 1454 O O . CYS A 1 182 ? 0.327 -8.507 15.260 1.00 84.12 182 CYS A O 1
ATOM 1456 N N . ASP A 1 183 ? 2.080 -9.884 15.003 1.00 82.00 183 ASP A N 1
ATOM 1457 C CA . ASP A 1 183 ? 2.145 -10.345 16.398 1.00 82.00 183 ASP A CA 1
ATOM 1458 C C . ASP A 1 183 ? 2.295 -9.226 17.436 1.00 82.00 183 ASP A C 1
ATOM 1460 O O . ASP A 1 183 ? 1.925 -9.385 18.599 1.00 82.00 183 ASP A O 1
ATOM 1464 N N . ARG A 1 184 ? 2.851 -8.077 17.033 1.00 87.62 184 ARG A N 1
ATOM 1465 C CA . ARG A 1 184 ? 3.100 -6.939 17.931 1.00 87.62 184 ARG A CA 1
ATOM 1466 C C . ARG A 1 184 ? 1.987 -5.899 17.937 1.00 87.62 184 ARG A C 1
ATOM 1468 O O . ARG A 1 184 ? 2.017 -5.011 18.791 1.00 87.62 184 ARG A O 1
ATOM 1475 N N . LEU A 1 185 ? 1.012 -6.006 17.031 1.00 87.12 185 LEU A N 1
ATOM 1476 C CA . LEU A 1 185 ? -0.059 -5.024 16.904 1.00 87.12 185 LEU A CA 1
ATOM 1477 C C . LEU A 1 185 ? -0.946 -5.061 18.152 1.00 87.12 185 LEU A C 1
ATOM 1479 O O . LEU A 1 185 ? -1.642 -6.040 18.407 1.00 87.12 185 LEU A O 1
ATOM 1483 N N . LYS A 1 186 ? -0.934 -3.995 18.951 1.00 85.31 186 LYS A N 1
ATOM 1484 C CA . LYS A 1 186 ? -1.577 -4.009 20.277 1.00 85.31 186 LYS A CA 1
ATOM 1485 C C . LYS A 1 186 ? -3.103 -3.968 20.195 1.00 85.31 186 LYS A C 1
ATOM 1487 O O . LYS A 1 186 ? -3.782 -4.604 20.996 1.00 85.31 186 LYS A O 1
ATOM 1492 N N . MET A 1 187 ? -3.636 -3.194 19.253 1.00 81.94 187 MET A N 1
ATOM 1493 C CA . MET A 1 187 ? -5.070 -2.950 19.087 1.00 81.94 187 MET A CA 1
ATOM 1494 C C . MET A 1 187 ? -5.406 -2.587 17.640 1.00 81.94 187 MET A C 1
ATOM 1496 O O . MET A 1 187 ? -4.538 -2.151 16.884 1.00 81.94 187 MET A O 1
ATOM 1500 N N . LEU A 1 188 ? -6.675 -2.762 17.262 1.00 83.88 188 LEU A N 1
ATOM 1501 C CA . LEU A 1 188 ? -7.183 -2.234 16.000 1.00 83.88 188 LEU A CA 1
ATOM 1502 C C . LEU A 1 188 ? -7.364 -0.714 16.119 1.00 83.88 188 LEU A C 1
ATOM 1504 O O . LEU A 1 188 ? -7.690 -0.232 17.204 1.00 83.88 188 LEU A O 1
ATOM 1508 N N . PRO A 1 189 ? -7.216 0.043 15.021 1.00 84.44 189 PRO A N 1
ATOM 1509 C CA . PRO A 1 189 ? -7.495 1.465 15.038 1.00 84.44 189 PRO A CA 1
ATOM 1510 C C . PRO A 1 189 ? -8.960 1.728 15.356 1.00 84.44 189 PRO A C 1
ATOM 1512 O O . PRO A 1 189 ? -9.851 1.310 14.613 1.00 84.44 189 PRO A O 1
ATOM 1515 N N . ASP A 1 190 ? -9.192 2.564 16.362 1.00 76.44 190 ASP A N 1
ATOM 1516 C CA . ASP A 1 190 ? -10.493 3.169 16.652 1.00 76.44 190 ASP A CA 1
ATOM 1517 C C . ASP A 1 190 ? -11.150 3.780 15.409 1.00 76.44 190 ASP A C 1
ATOM 1519 O O . ASP A 1 190 ? -12.368 3.747 15.260 1.00 76.44 190 ASP A O 1
ATOM 1523 N N . GLY A 1 191 ? -10.346 4.315 14.488 1.00 78.88 191 GLY A N 1
ATOM 1524 C CA . GLY A 1 191 ? -10.797 4.877 13.220 1.00 78.88 191 GLY A CA 1
ATOM 1525 C C . GLY A 1 191 ? -11.636 3.948 12.356 1.00 78.88 191 GLY A C 1
ATOM 1526 O O . GLY A 1 191 ? -12.530 4.432 11.659 1.00 78.88 191 GLY A O 1
ATOM 1527 N N . LEU A 1 192 ? -11.406 2.632 12.439 1.00 81.38 192 LEU A N 1
ATOM 1528 C CA . LEU A 1 192 ? -12.148 1.639 11.658 1.00 81.38 192 LEU A CA 1
ATOM 1529 C C . LEU A 1 192 ? -13.646 1.646 11.982 1.00 81.38 192 LEU A C 1
ATOM 1531 O O . LEU A 1 192 ? -14.447 1.314 11.114 1.00 81.38 192 LEU A O 1
ATOM 1535 N N . ARG A 1 193 ? -14.054 2.109 13.175 1.00 76.69 193 ARG A N 1
ATOM 1536 C CA . ARG A 1 193 ? -15.479 2.256 13.533 1.00 76.69 193 ARG A CA 1
ATOM 1537 C C . ARG A 1 193 ? -16.227 3.263 12.659 1.00 76.69 193 ARG A C 1
ATOM 1539 O O . ARG A 1 193 ? -17.450 3.224 12.586 1.00 76.69 193 ARG A O 1
ATOM 1546 N N . HIS A 1 194 ? -15.504 4.180 12.016 1.00 76.50 194 HIS A N 1
ATOM 1547 C CA . HIS A 1 194 ? -16.080 5.173 11.111 1.00 76.50 194 HIS A CA 1
ATOM 1548 C C . HIS A 1 194 ? -16.143 4.676 9.657 1.00 76.50 194 HIS A C 1
ATOM 1550 O O . HIS A 1 194 ? -16.712 5.363 8.809 1.00 76.50 194 HIS A O 1
ATOM 1556 N N . VAL A 1 195 ? -15.576 3.502 9.357 1.00 82.19 195 VAL A N 1
ATOM 1557 C CA . VAL A 1 195 ? -15.590 2.890 8.023 1.00 82.19 195 VAL A CA 1
ATOM 1558 C C . VAL A 1 195 ? -16.870 2.069 7.869 1.00 82.19 195 VAL A C 1
ATOM 1560 O O . VAL A 1 195 ? -16.913 0.872 8.136 1.00 82.19 195 VAL A O 1
ATOM 15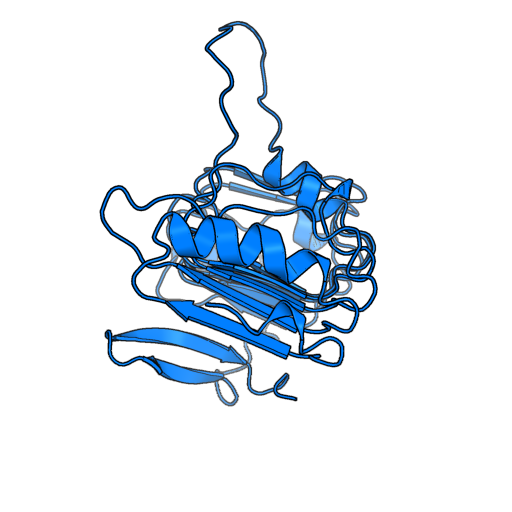63 N N . THR A 1 196 ? -17.944 2.720 7.428 1.00 82.44 196 THR A N 1
ATOM 1564 C CA . THR A 1 196 ? -19.262 2.082 7.248 1.00 82.44 196 THR A CA 1
ATOM 1565 C C . THR A 1 196 ? -19.347 1.174 6.019 1.00 82.44 196 THR A C 1
ATOM 1567 O O . THR A 1 196 ? -20.319 0.441 5.855 1.00 82.44 196 THR A O 1
ATOM 1570 N N . THR A 1 197 ? -18.346 1.223 5.139 1.00 85.00 197 THR A N 1
ATOM 1571 C CA . THR A 1 197 ? -18.270 0.440 3.900 1.00 85.00 197 THR A CA 1
ATOM 1572 C C . THR A 1 197 ? -17.641 -0.939 4.090 1.00 85.00 197 THR A C 1
ATOM 1574 O O . THR A 1 197 ? -17.714 -1.756 3.169 1.00 85.00 197 THR A O 1
ATOM 1577 N N . LEU A 1 198 ? -17.071 -1.224 5.269 1.00 85.25 198 LEU A N 1
ATOM 1578 C CA . LEU A 1 198 ? -16.365 -2.469 5.554 1.00 85.25 198 LEU A CA 1
ATOM 1579 C C . LEU A 1 198 ? -17.346 -3.645 5.637 1.00 85.25 198 LEU A C 1
ATOM 1581 O O . LEU A 1 198 ? -18.196 -3.709 6.520 1.00 85.25 198 LEU A O 1
ATOM 1585 N N . GLN A 1 199 ? -17.206 -4.598 4.718 1.00 82.50 199 GLN A N 1
ATOM 1586 C CA . GLN A 1 199 ? -18.065 -5.783 4.608 1.00 82.50 199 GLN A CA 1
ATOM 1587 C C . GLN A 1 199 ? -17.353 -7.057 5.058 1.00 82.50 199 GLN A C 1
ATOM 1589 O O . GLN A 1 199 ? -17.990 -8.002 5.521 1.00 82.50 199 GLN A O 1
ATOM 1594 N N . LYS A 1 200 ? -16.031 -7.108 4.882 1.00 81.94 200 LYS A N 1
ATOM 1595 C CA . LYS A 1 200 ? -15.217 -8.292 5.150 1.00 81.94 200 LYS A CA 1
ATOM 1596 C C . LYS A 1 200 ? -14.064 -7.920 6.066 1.00 81.94 200 LYS A C 1
ATOM 1598 O O . LYS A 1 200 ? -13.283 -7.026 5.751 1.00 81.94 200 LYS A O 1
ATOM 1603 N N . PHE A 1 201 ? -13.939 -8.640 7.173 1.00 82.31 201 PHE A N 1
ATOM 1604 C CA . PHE A 1 201 ? -12.817 -8.489 8.085 1.00 82.31 201 PHE A CA 1
ATOM 1605 C C . PHE A 1 201 ? -12.269 -9.856 8.472 1.00 82.31 201 PHE A C 1
ATOM 1607 O O . PHE A 1 201 ? -12.967 -10.667 9.082 1.00 82.31 201 PHE A O 1
ATOM 1614 N N . TYR A 1 202 ? -11.010 -10.089 8.124 1.00 79.50 202 TYR A N 1
ATOM 1615 C CA . TYR A 1 202 ? -10.291 -11.310 8.432 1.00 79.50 202 TYR A CA 1
ATOM 1616 C C . TYR A 1 202 ? -9.149 -10.993 9.382 1.00 79.50 202 TYR A C 1
ATOM 1618 O O . TYR A 1 202 ? -8.327 -10.122 9.114 1.00 79.50 202 TYR A O 1
ATOM 1626 N N . LEU A 1 203 ? -9.121 -11.725 10.490 1.00 76.19 203 LEU A N 1
ATOM 1627 C CA . LEU A 1 203 ? -8.057 -11.683 11.478 1.00 76.19 203 LEU A CA 1
ATOM 1628 C C . LEU A 1 203 ? -7.634 -13.120 11.766 1.00 76.19 203 LEU A C 1
ATOM 1630 O O . LEU A 1 203 ? -8.447 -13.915 12.261 1.00 76.19 203 LEU A O 1
ATOM 1634 N N . TYR A 1 204 ? -6.392 -13.467 11.446 1.00 69.56 204 TYR A N 1
ATOM 1635 C CA . TYR A 1 204 ? -5.900 -14.813 11.700 1.00 69.56 204 TYR A CA 1
ATOM 1636 C C . TYR A 1 204 ? -5.517 -14.997 13.175 1.00 69.56 204 TYR A C 1
ATOM 1638 O O . TYR A 1 204 ? -4.863 -14.175 13.810 1.00 69.56 204 TYR A O 1
ATOM 1646 N N . ARG A 1 205 ? -6.027 -16.085 13.762 1.00 52.53 205 ARG A N 1
ATOM 1647 C CA . ARG A 1 205 ? -6.171 -16.261 15.218 1.00 52.53 205 ARG A CA 1
ATOM 1648 C C . ARG A 1 205 ? -4.868 -16.613 15.940 1.00 52.53 205 ARG A C 1
ATOM 1650 O O . ARG A 1 205 ? -4.804 -16.436 17.153 1.00 52.53 205 ARG A O 1
ATOM 1657 N N . ARG A 1 206 ? -3.891 -17.195 15.244 1.00 53.03 206 ARG A N 1
ATOM 1658 C CA . ARG A 1 206 ? -2.712 -17.785 15.899 1.00 53.03 206 ARG A CA 1
ATOM 1659 C C . ARG A 1 206 ? -1.646 -16.770 16.302 1.00 53.03 206 ARG A C 1
ATOM 1661 O O . ARG A 1 206 ? -0.827 -17.099 17.151 1.00 53.03 206 ARG A O 1
ATOM 1668 N N . ASP A 1 207 ? -1.758 -15.550 15.799 1.00 51.72 207 ASP A N 1
ATOM 1669 C CA . ASP A 1 207 ? -0.622 -14.635 15.752 1.00 51.72 207 ASP A CA 1
ATOM 1670 C C . ASP A 1 207 ? -0.767 -13.498 16.779 1.00 51.72 207 ASP A C 1
ATOM 1672 O O . ASP A 1 207 ? 0.217 -12.942 17.252 1.00 51.72 207 ASP A O 1
ATOM 1676 N N . ASN A 1 208 ? -1.995 -13.199 17.238 1.00 60.62 208 ASN A N 1
ATOM 1677 C CA . ASN A 1 208 ? -2.225 -12.151 18.237 1.00 60.62 208 ASN A CA 1
ATOM 1678 C C . ASN A 1 208 ? -3.491 -12.382 19.101 1.00 60.62 208 ASN A C 1
ATOM 1680 O O . ASN A 1 208 ? -4.572 -11.860 18.799 1.00 60.62 208 ASN A O 1
ATOM 1684 N N . PRO A 1 209 ? -3.399 -13.177 20.187 1.00 61.06 209 PRO A N 1
ATOM 1685 C CA . PRO A 1 209 ? -4.556 -13.503 21.025 1.00 61.06 209 PRO A CA 1
ATOM 1686 C C . PRO A 1 209 ? -5.145 -12.278 21.747 1.00 61.06 209 PRO A C 1
ATOM 1688 O O . PRO A 1 209 ? -6.365 -12.178 21.871 1.00 61.06 209 PRO A O 1
ATOM 1691 N N . GLY A 1 210 ? -4.311 -11.313 22.156 1.00 62.22 210 GLY A N 1
ATOM 1692 C CA . GLY A 1 210 ? -4.761 -10.108 22.869 1.00 62.22 210 GLY A CA 1
ATOM 1693 C C . GLY A 1 210 ? -5.602 -9.165 22.002 1.00 62.22 210 GLY A C 1
ATOM 1694 O O . GLY A 1 210 ? -6.611 -8.621 22.464 1.00 62.22 210 GLY A O 1
ATOM 1695 N N . LEU A 1 211 ? -5.238 -9.028 20.723 1.00 63.34 211 LEU A N 1
ATOM 1696 C CA . LEU A 1 211 ? -5.997 -8.240 19.753 1.00 63.34 211 LEU A CA 1
ATOM 1697 C C . LEU A 1 211 ? -7.403 -8.815 19.551 1.00 63.34 211 LEU A C 1
ATOM 1699 O O . LEU A 1 211 ? -8.390 -8.080 19.536 1.00 63.34 211 LEU A O 1
ATOM 1703 N N . LYS A 1 212 ? -7.511 -10.143 19.453 1.00 60.12 212 LYS A N 1
ATOM 1704 C CA . LYS A 1 212 ? -8.795 -10.823 19.278 1.00 60.12 212 LYS A CA 1
ATOM 1705 C C . LYS A 1 212 ? -9.709 -10.672 20.493 1.00 60.12 212 LYS A C 1
ATOM 1707 O O . LYS A 1 212 ? -10.889 -10.398 20.298 1.00 60.12 212 LYS A O 1
ATOM 1712 N N . ASP A 1 213 ? -9.196 -10.832 21.711 1.00 59.22 213 ASP A N 1
ATOM 1713 C CA . ASP A 1 213 ? -10.010 -10.714 22.930 1.00 59.22 213 ASP A CA 1
ATOM 1714 C C . ASP A 1 213 ? -10.575 -9.301 23.108 1.00 59.22 213 ASP A C 1
ATOM 1716 O O . ASP A 1 213 ? -11.719 -9.139 23.528 1.00 59.22 213 ASP A O 1
ATOM 1720 N N . THR A 1 214 ? -9.781 -8.283 22.769 1.00 58.12 214 THR A N 1
ATOM 1721 C CA . THR A 1 214 ? -10.210 -6.875 22.780 1.00 58.12 214 THR A CA 1
ATOM 1722 C C . THR A 1 214 ? -11.334 -6.666 21.782 1.00 58.12 214 THR A C 1
ATOM 1724 O O . THR A 1 214 ? -12.413 -6.189 22.125 1.00 58.12 214 THR A O 1
ATOM 1727 N N . VAL A 1 215 ? -11.108 -7.144 20.561 1.00 59.16 215 VAL A N 1
ATOM 1728 C CA . VAL A 1 215 ? -12.094 -7.091 19.500 1.00 59.16 215 VAL A CA 1
ATOM 1729 C C . VAL A 1 215 ? -13.384 -7.786 19.955 1.00 59.16 215 VAL A C 1
ATOM 1731 O O . VAL A 1 215 ? -14.430 -7.153 19.927 1.00 59.16 215 VAL A O 1
ATOM 1734 N N . GLU A 1 216 ? -13.335 -9.033 20.440 1.00 55.22 216 GLU A N 1
ATOM 1735 C CA . GLU A 1 216 ? -14.497 -9.820 20.899 1.00 55.22 216 GLU A CA 1
ATOM 1736 C C . GLU A 1 216 ? -15.237 -9.245 22.118 1.00 55.22 216 GLU A C 1
ATOM 1738 O O . GLU A 1 216 ? -16.434 -9.502 22.254 1.00 55.22 216 GLU A O 1
ATOM 1743 N N . LYS A 1 217 ? -14.570 -8.473 22.984 1.00 51.94 217 LYS A N 1
ATOM 1744 C CA . LYS A 1 217 ? -15.194 -7.816 24.147 1.00 51.94 217 LYS A CA 1
ATOM 1745 C C . LYS A 1 217 ? -15.962 -6.550 23.784 1.00 51.94 217 LYS A C 1
ATOM 1747 O O . LYS A 1 217 ? -17.015 -6.311 24.370 1.00 51.94 217 LYS A O 1
ATOM 1752 N N . ASP A 1 218 ? -15.511 -5.801 22.784 1.00 50.66 218 ASP A N 1
ATOM 1753 C CA . ASP A 1 218 ? -16.168 -4.567 22.320 1.00 50.66 218 ASP A CA 1
ATOM 1754 C C . ASP A 1 218 ? -17.424 -4.833 21.461 1.00 50.66 218 ASP A C 1
ATOM 1756 O O . ASP A 1 218 ? -17.962 -3.953 20.788 1.00 50.66 218 ASP A O 1
ATOM 1760 N N . ARG A 1 219 ? -17.907 -6.078 21.446 1.00 54.41 219 ARG A N 1
ATOM 1761 C CA . ARG A 1 219 ? -18.639 -6.657 20.323 1.00 54.41 219 ARG A CA 1
ATOM 1762 C C . ARG A 1 219 ? -20.052 -7.114 20.727 1.00 54.41 219 ARG A C 1
ATOM 1764 O O . ARG A 1 219 ? -20.261 -8.237 21.183 1.00 54.41 219 ARG A O 1
ATOM 1771 N N . GLY A 1 220 ? -21.040 -6.242 20.493 1.00 39.12 220 GLY A N 1
ATOM 1772 C CA . GLY A 1 220 ? -22.465 -6.601 20.374 1.00 39.12 220 GLY A CA 1
ATOM 1773 C C . GLY A 1 220 ? -22.732 -7.540 19.182 1.00 39.12 220 GLY A C 1
ATOM 1774 O O . GLY A 1 220 ? -21.831 -7.823 18.402 1.00 39.12 220 GLY A O 1
ATOM 1775 N N . GLU A 1 221 ? -23.949 -8.069 19.040 1.00 36.19 221 GLU A N 1
ATOM 1776 C CA . GLU A 1 221 ? -24.289 -9.239 18.197 1.00 36.19 221 GLU A CA 1
ATOM 1777 C C . GLU A 1 221 ? -23.993 -9.139 16.676 1.00 36.19 221 GLU A C 1
ATOM 1779 O O . GLU A 1 221 ? -23.974 -10.171 16.002 1.00 36.19 221 GLU A O 1
ATOM 1784 N N . ASP A 1 222 ? -23.681 -7.956 16.139 1.00 40.50 222 ASP A N 1
ATOM 1785 C CA . ASP A 1 222 ? -23.677 -7.645 14.695 1.00 40.50 222 ASP A CA 1
ATOM 1786 C C . ASP A 1 222 ? -22.538 -8.243 13.844 1.00 40.50 222 ASP A C 1
ATOM 1788 O O . ASP A 1 222 ? -22.669 -8.382 12.630 1.00 40.50 222 ASP A O 1
ATOM 1792 N N . TRP A 1 223 ? -21.407 -8.633 14.427 1.00 36.88 223 TRP A N 1
ATOM 1793 C CA . TRP A 1 223 ? -20.216 -9.050 13.657 1.00 36.88 223 TRP A CA 1
ATOM 1794 C C . TRP A 1 223 ? -20.081 -10.575 13.499 1.00 36.88 223 TRP A C 1
ATOM 1796 O O . TRP A 1 223 ? -19.167 -11.047 12.815 1.00 36.88 223 TRP A O 1
ATOM 1806 N N . ARG A 1 224 ? -20.963 -11.370 14.129 1.00 34.94 224 ARG A N 1
ATOM 1807 C CA . ARG A 1 224 ? -20.906 -12.850 14.105 1.00 34.94 224 ARG A CA 1
ATOM 1808 C C . ARG A 1 224 ? -21.012 -13.440 12.690 1.00 34.94 224 ARG A C 1
ATOM 1810 O O . ARG A 1 224 ? -20.628 -14.589 12.490 1.00 34.94 224 ARG A O 1
ATOM 1817 N N . SER A 1 225 ? -21.483 -12.662 11.717 1.00 34.06 225 SER A N 1
ATOM 1818 C CA . SER A 1 225 ? -21.576 -13.028 10.298 1.00 34.06 225 SER A CA 1
ATOM 1819 C C . SER A 1 225 ? -20.283 -12.798 9.497 1.00 34.06 225 SER A C 1
ATOM 1821 O O . SER A 1 225 ? -20.132 -13.382 8.425 1.00 34.06 225 SER A O 1
ATOM 1823 N N . ALA A 1 226 ? -19.334 -11.997 10.002 1.00 35.59 226 ALA A N 1
ATOM 1824 C CA . ALA A 1 226 ? -18.131 -11.590 9.265 1.00 35.59 226 ALA A CA 1
ATOM 1825 C C . ALA A 1 226 ? -16.922 -12.524 9.462 1.00 35.59 226 ALA A C 1
ATOM 1827 O O . ALA A 1 226 ? -15.945 -12.420 8.722 1.00 35.59 226 ALA A O 1
ATOM 1828 N N . ILE A 1 227 ? -16.988 -13.487 10.395 1.00 36.66 227 ILE A N 1
ATOM 1829 C CA . ILE A 1 227 ? -16.031 -14.603 10.421 1.00 36.66 227 ILE A CA 1
ATOM 1830 C C . ILE A 1 227 ? -16.457 -15.614 9.351 1.00 36.66 227 ILE A C 1
ATOM 1832 O O . ILE A 1 227 ? -17.079 -16.640 9.641 1.00 36.66 227 ILE A O 1
ATOM 1836 N N . CYS A 1 228 ? -16.126 -15.338 8.093 1.00 34.34 228 CYS A N 1
ATOM 1837 C CA . CYS A 1 228 ? -16.205 -16.368 7.068 1.00 34.34 228 CYS A CA 1
ATOM 1838 C C . CYS A 1 228 ? -15.130 -17.425 7.347 1.00 34.34 228 CYS A C 1
ATOM 1840 O O . CYS A 1 228 ? -13.938 -17.129 7.428 1.00 34.34 228 CYS A O 1
ATOM 1842 N N . LYS A 1 229 ? -15.574 -18.678 7.513 1.00 32.19 229 LYS A N 1
ATOM 1843 C CA . LYS A 1 229 ? -14.695 -19.850 7.535 1.00 32.19 229 LYS A CA 1
ATOM 1844 C C . LYS A 1 229 ? -13.849 -19.874 6.248 1.00 32.19 229 LYS A C 1
ATOM 1846 O O . LYS A 1 229 ? -14.350 -19.453 5.204 1.00 32.19 229 LYS A O 1
ATOM 1851 N N . PRO A 1 230 ? -12.610 -20.396 6.298 1.00 37.44 230 PRO A N 1
ATOM 1852 C CA . PRO A 1 230 ? -11.615 -20.346 5.219 1.00 37.44 230 PRO A CA 1
ATOM 1853 C C . PRO A 1 230 ? -11.945 -21.282 4.042 1.00 37.44 230 PRO A C 1
ATOM 1855 O O . PRO A 1 230 ? -11.068 -21.907 3.462 1.00 37.44 230 PRO A O 1
ATOM 1858 N N . SER A 1 231 ? -13.216 -21.422 3.674 1.00 28.69 231 SER A N 1
ATOM 1859 C CA . SER A 1 231 ? -13.651 -22.356 2.635 1.00 28.69 231 SER A CA 1
ATOM 1860 C C . SER A 1 231 ? -13.251 -21.921 1.217 1.00 28.69 231 SER A C 1
ATOM 1862 O O . SER A 1 231 ? -13.341 -22.740 0.313 1.00 28.69 231 SER A O 1
ATOM 1864 N N . ASN A 1 232 ? -12.752 -20.687 1.034 1.00 31.94 232 ASN A N 1
ATOM 1865 C CA . ASN A 1 232 ? -12.287 -20.146 -0.256 1.00 31.94 232 ASN A CA 1
ATOM 1866 C C . ASN A 1 232 ? -10.818 -19.657 -0.231 1.00 31.94 232 ASN A C 1
ATOM 1868 O O . ASN A 1 232 ? -10.384 -18.960 -1.148 1.00 31.94 232 ASN A O 1
ATOM 1872 N N . MET A 1 233 ? -10.059 -19.974 0.824 1.00 34.66 233 MET A N 1
ATOM 1873 C CA . MET A 1 233 ? -8.627 -19.660 0.921 1.00 34.66 233 MET A CA 1
ATOM 1874 C C . MET A 1 233 ? -7.843 -20.944 0.653 1.00 34.66 233 MET A C 1
ATOM 1876 O O . MET A 1 233 ? -7.916 -21.882 1.445 1.00 34.66 233 MET A O 1
ATOM 1880 N N . ILE A 1 234 ? -7.122 -21.007 -0.468 1.00 32.34 234 ILE A N 1
ATOM 1881 C CA . ILE A 1 234 ? -6.181 -22.104 -0.719 1.00 32.34 234 ILE A CA 1
ATOM 1882 C C . ILE A 1 234 ? -4.824 -21.664 -0.177 1.00 32.34 234 ILE A C 1
ATOM 1884 O O . ILE A 1 234 ? -4.290 -20.632 -0.580 1.00 32.34 234 ILE A O 1
ATOM 1888 N N . LEU A 1 235 ? -4.281 -22.459 0.746 1.00 30.42 235 LEU A N 1
ATOM 1889 C CA . LEU A 1 235 ? -2.894 -22.356 1.180 1.00 30.42 235 LEU A CA 1
ATOM 1890 C C . LEU A 1 235 ? -2.011 -22.862 0.035 1.00 30.42 235 LEU A C 1
ATOM 1892 O O . LEU A 1 235 ? -2.016 -24.057 -0.262 1.00 30.42 235 LEU A O 1
ATOM 1896 N N . HIS A 1 236 ? -1.284 -21.962 -0.625 1.00 30.81 236 HIS A N 1
ATOM 1897 C CA . HIS A 1 236 ? -0.209 -22.360 -1.527 1.00 30.81 236 HIS A CA 1
ATOM 1898 C C . HIS A 1 236 ? 1.099 -22.404 -0.741 1.00 30.81 236 HIS A C 1
ATOM 1900 O O . HIS A 1 236 ? 1.507 -21.414 -0.135 1.00 30.81 236 HIS A O 1
ATOM 1906 N N . HIS A 1 237 ? 1.731 -23.576 -0.752 1.00 28.52 237 HIS A N 1
ATOM 1907 C CA . HIS A 1 237 ? 3.082 -23.776 -0.247 1.00 28.52 237 HIS A CA 1
ATOM 1908 C C . HIS A 1 237 ? 4.055 -23.640 -1.413 1.00 28.52 237 HIS A C 1
ATOM 1910 O O . HIS A 1 237 ? 3.918 -24.358 -2.410 1.00 28.52 237 HIS A O 1
ATOM 1916 N N . ASP A 1 238 ? 5.021 -22.733 -1.300 1.00 35.28 238 ASP A N 1
ATOM 1917 C CA . ASP A 1 238 ? 6.165 -22.743 -2.205 1.00 35.28 238 ASP A CA 1
ATOM 1918 C C . ASP A 1 238 ? 7.193 -23.805 -1.777 1.00 35.28 238 ASP A C 1
ATOM 1920 O O . ASP A 1 238 ? 7.134 -24.381 -0.684 1.00 35.28 238 ASP A O 1
ATOM 1924 N N . SER A 1 239 ? 8.159 -24.085 -2.652 1.00 27.19 239 SER A N 1
ATOM 1925 C CA . SER A 1 239 ? 9.222 -25.069 -2.411 1.00 27.19 239 SER A CA 1
ATOM 1926 C C . SER A 1 239 ? 10.171 -24.701 -1.261 1.00 27.19 239 SER A C 1
ATOM 1928 O O . SER A 1 239 ? 11.076 -25.480 -0.964 1.00 27.19 239 SER A O 1
ATOM 1930 N N . THR A 1 240 ? 9.990 -23.539 -0.626 1.00 32.62 240 THR A N 1
ATOM 1931 C CA . THR A 1 240 ? 10.771 -23.079 0.532 1.00 32.62 240 THR A CA 1
ATOM 1932 C C . THR A 1 240 ? 10.021 -23.205 1.859 1.00 32.62 240 THR A C 1
ATOM 1934 O O . THR A 1 240 ? 10.613 -22.980 2.913 1.00 32.62 240 THR A O 1
ATOM 1937 N N . GLY A 1 241 ? 8.757 -23.645 1.835 1.00 26.86 241 GLY A N 1
ATOM 1938 C CA . GLY A 1 241 ? 7.934 -23.818 3.034 1.00 26.86 241 GLY A CA 1
ATOM 1939 C C . GLY A 1 241 ? 7.226 -22.541 3.493 1.00 26.86 241 GLY A C 1
ATOM 1940 O O . GLY A 1 241 ? 6.564 -22.565 4.533 1.00 26.86 241 GLY A O 1
ATOM 1941 N N . SER A 1 242 ? 7.304 -21.459 2.718 1.00 27.45 242 SER A N 1
ATOM 1942 C CA . SER A 1 242 ? 6.541 -20.239 2.972 1.00 27.45 242 SER A CA 1
ATOM 1943 C C . SER A 1 242 ? 5.098 -20.447 2.513 1.00 27.45 242 SER A C 1
ATOM 1945 O O . SER A 1 242 ? 4.830 -20.997 1.440 1.00 27.45 242 SER A O 1
ATOM 1947 N N . SER A 1 243 ? 4.149 -20.074 3.371 1.00 29.03 243 SER A N 1
ATOM 1948 C CA . SER A 1 243 ? 2.718 -20.156 3.074 1.00 29.03 243 SER A CA 1
ATOM 1949 C C . SER A 1 243 ? 2.236 -18.757 2.729 1.00 29.03 243 SER A C 1
ATOM 1951 O O . SER A 1 243 ? 2.329 -17.876 3.574 1.00 29.03 243 SER A O 1
ATOM 1953 N N . PHE A 1 244 ? 1.707 -18.552 1.525 1.00 35.88 244 PHE A N 1
ATOM 1954 C CA . PHE A 1 244 ? 1.079 -17.280 1.163 1.00 35.88 244 PHE A CA 1
ATOM 1955 C C . PHE A 1 244 ? -0.423 -17.479 0.946 1.00 35.88 244 PHE A C 1
ATOM 1957 O O . PHE A 1 244 ? -0.867 -18.461 0.338 1.00 35.88 244 PHE A O 1
ATOM 1964 N N . LEU A 1 245 ? -1.217 -16.544 1.469 1.00 36.31 245 LEU A N 1
ATOM 1965 C CA . LEU A 1 245 ? -2.672 -16.550 1.349 1.00 36.31 245 LEU A CA 1
ATOM 1966 C C . LEU A 1 245 ? -3.099 -16.087 -0.048 1.00 36.31 245 LEU A C 1
ATOM 1968 O O . LEU A 1 245 ? -2.950 -14.919 -0.407 1.00 36.31 245 LEU A O 1
ATOM 1972 N N . VAL A 1 246 ? -3.705 -16.988 -0.824 1.00 33.38 246 VAL A N 1
ATOM 1973 C CA . VAL A 1 246 ? -4.377 -16.635 -2.080 1.00 33.38 246 VAL A CA 1
ATOM 1974 C C . VAL A 1 246 ? -5.886 -16.617 -1.843 1.00 33.38 246 VAL A C 1
ATOM 1976 O O . VAL A 1 246 ? -6.511 -17.654 -1.608 1.00 33.38 246 VAL A O 1
ATOM 1979 N N . VAL A 1 247 ? -6.495 -15.429 -1.920 1.00 34.34 247 VAL A N 1
ATOM 1980 C CA . VAL A 1 247 ? -7.957 -15.296 -1.987 1.00 34.34 247 VAL A CA 1
ATOM 1981 C C . VAL A 1 247 ? -8.400 -15.764 -3.372 1.00 34.34 247 VAL A C 1
ATOM 1983 O O . VAL A 1 247 ? -8.165 -15.082 -4.375 1.00 34.34 247 VAL A O 1
ATOM 1986 N N . VAL A 1 248 ? -9.042 -16.933 -3.440 1.00 28.66 248 VAL A N 1
ATOM 1987 C CA . VAL A 1 248 ? -9.603 -17.470 -4.687 1.00 28.66 248 VAL A CA 1
ATOM 1988 C C . VAL A 1 248 ? -10.858 -16.666 -5.028 1.00 28.66 248 VAL A C 1
ATOM 1990 O O . VAL A 1 248 ? -11.976 -16.983 -4.636 1.00 28.66 248 VAL A O 1
ATOM 1993 N N . GLY A 1 249 ? -10.631 -15.543 -5.698 1.00 26.72 249 GLY A N 1
ATOM 1994 C CA . GLY A 1 249 ? -11.655 -14.615 -6.177 1.00 26.72 249 GLY A CA 1
ATOM 1995 C C . GLY A 1 249 ? -11.116 -13.549 -7.134 1.00 26.72 249 GLY A C 1
ATOM 1996 O O . GLY A 1 249 ? -11.901 -12.917 -7.827 1.00 26.72 249 GLY A O 1
ATOM 1997 N N . PHE A 1 250 ? -9.790 -13.385 -7.222 1.00 29.44 250 PHE A N 1
ATOM 1998 C CA . PHE A 1 250 ? -9.134 -12.417 -8.108 1.00 29.44 250 PHE A CA 1
ATOM 1999 C C . PHE A 1 250 ? -7.958 -13.035 -8.876 1.00 29.44 250 PHE A C 1
ATOM 2001 O O . PHE A 1 250 ? -6.838 -12.521 -8.845 1.00 29.44 250 PHE A O 1
ATOM 2008 N N . LEU A 1 251 ? -8.208 -14.152 -9.560 1.00 25.67 251 LEU A N 1
ATOM 2009 C CA . LEU A 1 251 ? -7.342 -14.632 -10.634 1.00 25.67 251 LEU A CA 1
ATOM 2010 C C . LEU A 1 251 ? -8.117 -14.480 -11.942 1.00 25.67 251 LEU A C 1
ATOM 2012 O O . LEU A 1 251 ? -9.089 -15.201 -12.138 1.00 25.67 251 LEU A O 1
ATOM 2016 N N . PHE A 1 252 ? -7.717 -13.466 -12.715 1.00 30.62 252 PHE A N 1
ATOM 2017 C CA . PHE A 1 252 ? -7.687 -13.279 -14.177 1.00 30.62 252 PHE A CA 1
ATOM 2018 C C . PHE A 1 252 ? -7.839 -11.789 -14.508 1.00 30.62 252 PHE A C 1
ATOM 2020 O O . PHE A 1 252 ? -8.841 -11.175 -14.082 1.00 30.62 252 PHE A O 1
#

Sequence (252 aa):
MGGLDKLMDLRQLSIEGSEVSTIYKEALANSLPKLYSLQSLSLEGFLPTPAPSLPLVSFSQHIHLYRLYLSGQLEKLPNLVDFPPNLTKLSLHFSGLTIGRQQEDKDEPQAQNQIMATLEQLPNLRVLFLGERSYKEKEMIFTEGGFPKLQELFIDGLEHLEEWRVEKGATPYLQSLYLDSCDRLKMLPDGLRHVTTLQKFYLYRRDNPGLKDTVEKDRGEDWRSAICKPSNMILHHDSTGSSFLVVVGFLF

pLDDT: mean 71.98, std 20.92, range [25.67, 97.62]

Radius of gyration: 18.98 Å; chains: 1; bounding box: 49×44×53 Å

InterPro domains:
  IPR032675 Leucine-rich repeat domain superfamily [G3DSA:3.80.10.10] (2-217)
  IPR055414 Disease resistance R13L4/SHOC-2-like, LRR domain [PF23598] (4-207)

Secondary structure (DSSP, 8-state):
--SGGG-TT--EEEEEES---HHHHHHHHHHGGG-TT--EEEEEE--SSSPPPB-----TT-TT--EEEEES-BSSPPPGGGS-TT--EEEEES--B-----S--TT------HHHHHHTT-TT--EEEE-TTSB--SEEEEPTT-STT--EEEEE--TT--EEEE-TTSSTT--EEEEES-TT--S--GGGGG-TT--EEEE-TTS-HHHHHHHHHT--GGGTTS---STTEEEEEPTTS-EEEEETT---